Protein AF-A0A370B2Q0-F1 (afdb_monomer_lite)

Radius of gyration: 24.72 Å; chains: 1; bounding box: 98×28×75 Å

Secondary structure (DSSP, 8-state):
------------------------S-HHHHHHHHHHHHHHHHH-HHHH-TTGGG------TTS-SS-GGG-TTTT-HHHHTS-HHHHHHHHHHHHHHHHHHHHHHIIIIIHHHHHHHHHT-STTTT-HHHHHHHHHHHHHHHHHHHHHHHHHHHHHHHTT----PPPPP-HHHHHHHHHHHH--SHHHHHHHHHHHHHHHHHHHHHHHHHHHT-SSS-HHHHHHHHHHHHHHHHHHHHHHHHHHHHHHH--HHHHHHHHHHHHHHHHHH--

pLDDT: mean 90.4, std 15.46, range [33.88, 98.75]

InterPro domains:
  IPR012348 Ribonucleotide reductase-like [G3DSA:1.10.620.20] (29-271)
  IPR025859 AurF/CmlI [PF11583] (26-270)

Structure (mmCIF, N/CA/C/O backbone):
data_AF-A0A370B2Q0-F1
#
_entry.id   AF-A0A370B2Q0-F1
#
loop_
_atom_site.group_PDB
_atom_site.id
_atom_site.type_symbol
_atom_site.label_atom_id
_atom_site.label_alt_id
_atom_site.label_comp_id
_atom_site.label_asym_id
_atom_site.label_entity_id
_atom_site.label_seq_id
_atom_site.pdbx_PDB_ins_code
_atom_site.Cartn_x
_atom_site.Cartn_y
_atom_site.Cartn_z
_atom_site.occupancy
_atom_site.B_iso_or_equiv
_atom_site.auth_seq_id
_atom_site.auth_comp_id
_atom_site.auth_asym_id
_atom_site.auth_atom_id
_atom_site.pdbx_PDB_model_num
ATOM 1 N N . MET A 1 1 ? -73.619 -10.210 43.013 1.00 43.84 1 MET A N 1
ATOM 2 C CA . MET A 1 1 ? -73.745 -9.857 41.580 1.00 43.84 1 MET A CA 1
ATOM 3 C C . MET A 1 1 ? -73.234 -8.419 41.454 1.00 43.84 1 MET A C 1
ATOM 5 O O . MET A 1 1 ? -73.958 -7.528 41.853 1.00 43.84 1 MET A O 1
ATOM 9 N N . SER A 1 2 ? -71.939 -8.114 41.272 1.00 39.34 2 SER A N 1
ATOM 10 C CA . SER A 1 2 ? -71.027 -8.385 40.131 1.00 39.34 2 SER A CA 1
ATOM 11 C C . SER A 1 2 ? -71.704 -8.003 38.803 1.00 39.34 2 SER A C 1
ATOM 13 O O . SER A 1 2 ? -72.771 -8.541 38.549 1.00 39.34 2 SER A O 1
ATOM 15 N N . GLN A 1 3 ? -71.223 -7.096 37.943 1.00 40.16 3 GLN A N 1
ATOM 16 C CA . GLN A 1 3 ? -69.848 -6.775 37.525 1.00 40.16 3 GLN A CA 1
ATOM 17 C C . GLN A 1 3 ? -69.748 -5.330 36.963 1.00 40.16 3 GLN A C 1
ATOM 19 O O . GLN A 1 3 ? -70.738 -4.783 36.481 1.00 40.16 3 GLN A O 1
ATOM 24 N N . ARG A 1 4 ? -68.539 -4.744 36.969 1.00 47.16 4 ARG A N 1
ATOM 25 C CA . ARG A 1 4 ? -68.132 -3.599 36.122 1.00 47.16 4 ARG A CA 1
ATOM 26 C C . ARG A 1 4 ? -67.437 -4.129 34.849 1.00 47.16 4 ARG A C 1
ATOM 28 O O . ARG A 1 4 ? -66.652 -5.064 34.995 1.00 47.16 4 ARG A O 1
ATOM 35 N N . PRO A 1 5 ? -67.609 -3.523 33.661 1.00 47.22 5 PRO A N 1
ATOM 36 C CA . PRO A 1 5 ? -66.703 -3.684 32.516 1.00 47.22 5 PRO A CA 1
ATOM 37 C C . PRO A 1 5 ? -65.842 -2.409 32.350 1.00 47.22 5 PRO A C 1
ATOM 39 O O . PRO A 1 5 ? -66.236 -1.342 32.807 1.00 47.22 5 PRO A O 1
ATOM 42 N N . ASN A 1 6 ? -64.688 -2.348 31.696 1.00 35.53 6 ASN A N 1
ATOM 43 C CA . ASN A 1 6 ? -63.731 -3.303 31.150 1.00 35.53 6 ASN A CA 1
ATOM 44 C C . ASN A 1 6 ? -62.499 -2.418 30.843 1.00 35.53 6 ASN A C 1
ATOM 46 O O . ASN A 1 6 ? -62.613 -1.495 30.040 1.00 35.53 6 ASN A O 1
ATOM 50 N N . THR A 1 7 ? -61.366 -2.602 31.521 1.00 39.25 7 THR A N 1
ATOM 51 C CA . THR A 1 7 ? -60.099 -1.933 31.163 1.00 39.25 7 THR A CA 1
ATOM 52 C C . THR A 1 7 ? -59.284 -2.897 30.318 1.00 39.25 7 THR A C 1
ATOM 54 O O . THR A 1 7 ? -58.796 -3.901 30.833 1.00 39.25 7 THR A O 1
ATOM 57 N N . GLU A 1 8 ? -59.149 -2.592 29.030 1.00 37.06 8 GLU A N 1
ATOM 58 C CA . GLU A 1 8 ? -58.274 -3.310 28.106 1.00 37.06 8 GLU A CA 1
ATOM 59 C C . GLU A 1 8 ? -56.809 -3.176 28.548 1.00 37.06 8 GLU A C 1
ATOM 61 O O . GLU A 1 8 ? -56.198 -2.110 28.472 1.00 37.06 8 GLU A O 1
ATOM 66 N N . GLN A 1 9 ? -56.237 -4.284 29.017 1.00 39.12 9 GLN A N 1
ATOM 67 C CA . GLN A 1 9 ? -54.798 -4.451 29.173 1.00 39.12 9 GLN A CA 1
ATOM 68 C C . GLN A 1 9 ? -54.192 -4.785 27.806 1.00 39.12 9 GLN A C 1
ATOM 70 O O . GLN A 1 9 ? -54.435 -5.856 27.253 1.00 39.12 9 GLN A O 1
ATOM 75 N N . ARG A 1 10 ? -53.364 -3.883 27.269 1.00 37.22 10 ARG A N 1
ATOM 76 C CA . ARG A 1 10 ? -52.422 -4.234 26.198 1.00 37.22 10 ARG A CA 1
ATOM 77 C C . ARG A 1 10 ? -51.292 -5.089 26.785 1.00 37.22 10 ARG A C 1
ATOM 79 O O . ARG A 1 10 ? -50.721 -4.686 27.800 1.00 37.22 10 ARG A O 1
ATOM 86 N N . PRO A 1 11 ? -50.917 -6.220 26.166 1.00 36.84 11 PRO A N 1
ATOM 87 C CA . PRO A 1 11 ? -49.770 -6.988 26.618 1.00 36.84 11 PRO A CA 1
ATOM 88 C C . PRO A 1 11 ? -48.479 -6.231 26.281 1.00 36.84 11 PRO A C 1
ATOM 90 O O . PRO A 1 11 ? -48.127 -6.034 25.120 1.00 36.84 11 PRO A O 1
ATOM 93 N N . SER A 1 12 ? -47.781 -5.795 27.329 1.00 46.69 12 SER A N 1
ATOM 94 C CA . SER A 1 12 ? -46.400 -5.324 27.264 1.00 46.69 12 SER A CA 1
ATOM 95 C C . SER A 1 12 ? -45.476 -6.532 27.148 1.00 46.69 12 SER A C 1
ATOM 97 O O . SER A 1 12 ? -45.283 -7.256 28.119 1.00 46.69 12 SER A O 1
ATOM 99 N N . THR A 1 13 ? -44.919 -6.762 25.962 1.00 42.31 13 THR A N 1
ATOM 100 C CA . THR A 1 13 ? -43.731 -7.611 25.779 1.00 42.31 13 THR A CA 1
ATOM 101 C C . THR A 1 13 ? -42.872 -7.041 24.654 1.00 42.31 13 THR A C 1
ATOM 103 O O . THR A 1 13 ? -42.771 -7.593 23.566 1.00 42.31 13 THR A O 1
ATOM 106 N N . ALA A 1 14 ? -42.230 -5.903 24.921 1.00 40.06 14 ALA A N 1
ATOM 107 C CA . ALA A 1 14 ? -41.005 -5.555 24.213 1.00 40.06 14 ALA A CA 1
ATOM 108 C C . ALA A 1 14 ? -39.858 -6.276 24.932 1.00 40.06 14 ALA A C 1
ATOM 110 O O . ALA A 1 14 ? -39.391 -5.827 25.979 1.00 40.06 14 ALA A O 1
ATOM 111 N N . GLN A 1 15 ? -39.449 -7.435 24.410 1.00 40.81 15 GLN A N 1
ATOM 112 C CA . GLN A 1 15 ? -38.169 -8.032 24.780 1.00 40.81 15 GLN A CA 1
ATOM 113 C C . GLN A 1 15 ? -37.070 -7.043 24.384 1.00 40.81 15 GLN A C 1
ATOM 115 O O . GLN A 1 15 ? -36.872 -6.755 23.206 1.00 40.81 15 GLN A O 1
ATOM 120 N N . GLN A 1 16 ? -36.399 -6.479 25.387 1.00 33.88 16 GLN A N 1
ATOM 121 C CA . GLN A 1 16 ? -35.204 -5.671 25.179 1.00 33.88 16 GLN A CA 1
ATOM 122 C C . GLN A 1 16 ? -34.122 -6.551 24.534 1.00 33.88 16 GLN A C 1
ATOM 124 O O . GLN A 1 16 ? -33.929 -7.684 24.987 1.00 33.88 16 GLN A O 1
ATOM 129 N N . PRO A 1 17 ? -33.407 -6.066 23.504 1.00 39.88 17 PRO A N 1
ATOM 130 C CA . PRO A 1 17 ? -32.280 -6.801 22.963 1.00 39.88 17 PRO A CA 1
ATOM 131 C C . PRO A 1 17 ? -31.215 -6.895 24.053 1.00 39.88 17 PRO A C 1
ATOM 133 O O . PRO A 1 17 ? -30.805 -5.888 24.630 1.00 39.88 17 PRO A O 1
ATOM 136 N N . THR A 1 18 ? -30.794 -8.118 24.361 1.00 40.12 18 THR A N 1
ATOM 137 C CA . THR A 1 18 ? -29.695 -8.387 25.283 1.00 40.12 18 THR A CA 1
ATOM 138 C C . THR A 1 18 ? -28.437 -7.727 24.733 1.00 40.12 18 THR A C 1
ATOM 140 O O . THR A 1 18 ? -27.888 -8.176 23.729 1.00 40.12 18 THR A O 1
ATOM 143 N N . THR A 1 19 ? -27.985 -6.651 25.375 1.00 46.22 19 THR A N 1
ATOM 144 C CA . THR A 1 19 ? -26.662 -6.079 25.134 1.00 46.22 19 THR A CA 1
ATOM 145 C C . THR A 1 19 ? -25.636 -7.126 25.526 1.00 46.22 19 THR A C 1
ATOM 147 O O . THR A 1 19 ? -25.438 -7.393 26.712 1.00 46.22 19 THR A O 1
ATOM 150 N N . GLU A 1 20 ? -25.027 -7.757 24.532 1.00 52.88 20 GLU A N 1
ATOM 151 C CA . GLU A 1 20 ? -23.865 -8.610 24.722 1.00 52.88 20 GLU A CA 1
ATOM 152 C C . GLU A 1 20 ? -22.776 -7.748 25.381 1.00 52.88 20 GLU A C 1
ATOM 154 O O . GLU A 1 20 ? -22.213 -6.841 24.768 1.00 52.88 20 GLU A O 1
ATOM 159 N N . GLN A 1 21 ? -22.583 -7.928 26.690 1.00 55.00 21 GLN A N 1
ATOM 160 C CA . GLN A 1 21 ? -21.638 -7.138 27.473 1.00 55.00 21 GLN A CA 1
ATOM 161 C C . GLN A 1 21 ? -20.223 -7.406 26.957 1.00 55.00 21 GLN A C 1
ATOM 163 O O . GLN A 1 21 ? -19.746 -8.542 27.003 1.00 55.00 21 GLN A O 1
ATOM 168 N N . TRP A 1 22 ? -19.559 -6.354 26.472 1.00 61.06 22 TRP A N 1
ATOM 169 C CA . TRP A 1 22 ? -18.155 -6.389 26.071 1.00 61.06 22 TRP A CA 1
ATOM 170 C C . TRP A 1 22 ? -17.293 -6.962 27.210 1.00 61.06 22 TRP A C 1
ATOM 172 O O . TRP A 1 22 ? -17.342 -6.476 28.340 1.00 61.06 22 TRP A O 1
ATOM 182 N N . ARG A 1 23 ? -16.525 -8.020 26.917 1.00 63.91 23 ARG A N 1
ATOM 183 C CA . ARG A 1 23 ? -15.778 -8.808 27.917 1.00 63.91 23 ARG A CA 1
ATOM 184 C C . ARG A 1 23 ? -14.319 -8.375 28.113 1.00 63.91 23 ARG A C 1
ATOM 186 O O . ARG A 1 23 ? -13.582 -9.075 28.800 1.00 63.91 23 ARG A O 1
ATOM 193 N N . GLY A 1 24 ? -13.905 -7.244 27.546 1.00 62.56 24 GLY A N 1
ATOM 194 C CA . GLY A 1 24 ? -12.488 -6.884 27.443 1.00 62.56 24 GLY A CA 1
ATOM 195 C C . GLY A 1 24 ? -11.895 -7.235 26.069 1.00 62.56 24 GLY A C 1
ATOM 196 O O . GLY A 1 24 ? -12.591 -7.847 25.254 1.00 62.56 24 GLY A O 1
ATOM 197 N N . PRO A 1 25 ? -10.647 -6.820 25.786 1.00 66.56 25 PRO A N 1
ATOM 198 C CA . PRO A 1 25 ? -9.914 -7.265 24.601 1.00 66.56 25 PRO A CA 1
ATOM 199 C C . PRO A 1 25 ? -9.628 -8.772 24.672 1.00 66.56 25 PRO A C 1
ATOM 201 O O . PRO A 1 25 ? -9.497 -9.329 25.765 1.00 66.56 25 PRO A O 1
ATOM 204 N N . ASP A 1 26 ? -9.534 -9.440 23.520 1.00 77.31 26 ASP A N 1
ATOM 205 C CA . ASP A 1 26 ? -9.139 -10.855 23.478 1.00 77.31 26 ASP A CA 1
ATOM 206 C C . ASP A 1 26 ? -7.651 -10.981 23.870 1.00 77.31 26 ASP A C 1
ATOM 208 O O . ASP A 1 26 ? -6.792 -10.444 23.161 1.00 77.31 26 ASP A O 1
ATOM 212 N N . PRO A 1 27 ? -7.299 -11.699 24.957 1.00 79.31 27 PRO A N 1
ATOM 213 C CA . PRO A 1 27 ? -5.913 -11.811 25.410 1.00 79.31 27 PRO A CA 1
ATOM 214 C C . PRO A 1 27 ? -4.947 -12.349 24.344 1.00 79.31 27 PRO A C 1
ATOM 216 O O . PRO A 1 27 ? -3.782 -11.950 24.311 1.00 79.31 27 PRO A O 1
ATOM 219 N N . ALA A 1 28 ? -5.407 -13.242 23.458 1.00 78.44 28 ALA A N 1
ATOM 220 C CA . ALA A 1 28 ? -4.577 -13.779 22.378 1.00 78.44 28 ALA A CA 1
ATOM 221 C C . ALA A 1 28 ? -4.324 -12.736 21.273 1.00 78.44 28 ALA A C 1
ATOM 223 O O . ALA A 1 28 ? -3.212 -12.644 20.736 1.00 78.44 28 ALA A O 1
ATOM 224 N N . SER A 1 29 ? -5.342 -11.924 20.974 1.00 83.62 29 SER A N 1
ATOM 225 C CA . SER A 1 29 ? -5.265 -10.781 20.059 1.00 83.62 29 SER A CA 1
ATOM 226 C C . SER A 1 29 ? -4.277 -9.730 20.575 1.00 83.62 29 SER A C 1
ATOM 228 O O . SER A 1 29 ? -3.346 -9.340 19.866 1.00 83.62 29 SER A O 1
ATOM 230 N N . GLU A 1 30 ? -4.391 -9.355 21.852 1.00 88.69 30 GLU A N 1
ATOM 231 C CA . GLU A 1 30 ? -3.505 -8.373 22.483 1.00 88.69 30 GLU A CA 1
ATOM 232 C C . GLU A 1 30 ? -2.044 -8.853 22.528 1.00 88.69 30 GLU A C 1
ATOM 234 O O . GLU A 1 30 ? -1.130 -8.096 22.189 1.00 88.69 30 GLU A O 1
ATOM 239 N N . ALA A 1 31 ? -1.806 -10.123 22.875 1.00 92.94 31 ALA A N 1
ATOM 240 C CA . ALA A 1 31 ? -0.465 -10.710 22.883 1.00 92.94 31 ALA A CA 1
ATOM 241 C C . ALA A 1 31 ? 0.181 -10.719 21.486 1.00 92.94 31 ALA A C 1
ATOM 243 O O . ALA A 1 31 ? 1.380 -10.456 21.345 1.00 92.94 31 ALA A O 1
ATOM 244 N N . THR A 1 32 ? -0.609 -10.988 20.443 1.00 93.31 32 THR A N 1
ATOM 245 C CA . THR A 1 32 ? 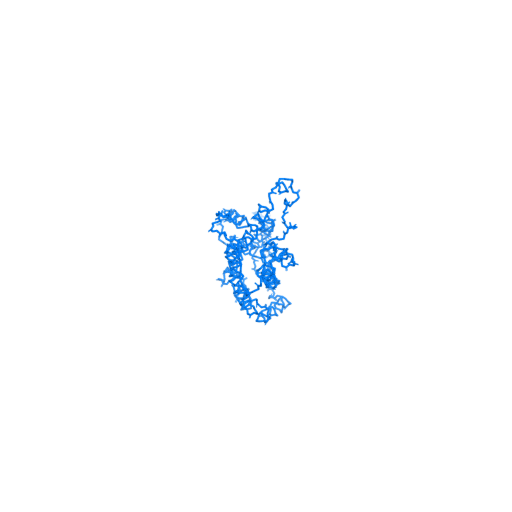-0.125 -10.962 19.057 1.00 93.31 32 THR A CA 1
ATOM 246 C C . THR A 1 32 ? 0.242 -9.545 18.630 1.00 93.31 32 THR A C 1
ATOM 248 O O . THR A 1 32 ? 1.344 -9.336 18.116 1.00 93.31 32 THR A O 1
ATOM 251 N N . LEU A 1 33 ? -0.624 -8.568 18.910 1.00 95.25 33 LEU A N 1
ATOM 252 C CA . LEU A 1 33 ? -0.367 -7.162 18.608 1.00 95.25 33 LEU A CA 1
ATOM 253 C C . LEU A 1 33 ? 0.878 -6.648 19.346 1.00 95.25 33 LEU A C 1
ATOM 255 O O . LEU A 1 33 ? 1.742 -6.025 18.730 1.00 95.25 33 LEU A O 1
ATOM 259 N N . ARG A 1 34 ? 1.033 -6.990 20.633 1.00 97.38 34 ARG A N 1
ATOM 260 C CA . ARG A 1 34 ? 2.223 -6.661 21.436 1.00 97.38 34 ARG A CA 1
ATOM 261 C C . ARG A 1 34 ? 3.502 -7.173 20.787 1.00 97.38 34 ARG A C 1
ATOM 263 O O . ARG A 1 34 ? 4.438 -6.406 20.594 1.00 97.38 34 ARG A O 1
ATOM 270 N N . ARG A 1 35 ? 3.522 -8.446 20.385 1.00 97.44 35 ARG A N 1
ATOM 271 C CA . ARG A 1 35 ? 4.683 -9.054 19.724 1.00 97.44 35 ARG A CA 1
ATOM 272 C C . ARG A 1 35 ? 5.048 -8.336 18.422 1.00 97.44 35 ARG A C 1
ATOM 274 O O . ARG A 1 35 ? 6.232 -8.179 18.137 1.00 97.44 35 ARG A O 1
ATOM 281 N N . ILE A 1 36 ? 4.061 -7.923 17.624 1.00 97.00 36 ILE A N 1
ATOM 282 C CA . ILE A 1 36 ? 4.304 -7.193 16.369 1.00 97.00 36 ILE A CA 1
ATOM 283 C C . ILE A 1 36 ? 4.900 -5.808 16.647 1.00 97.00 36 ILE A C 1
ATOM 285 O O . ILE A 1 36 ? 5.850 -5.409 15.968 1.00 97.00 36 ILE A O 1
ATOM 289 N N . VAL A 1 37 ? 4.364 -5.109 17.649 1.00 98.25 37 VAL A N 1
ATOM 290 C CA . VAL A 1 37 ? 4.818 -3.779 18.074 1.00 98.25 37 VAL A CA 1
ATOM 291 C C . VAL A 1 37 ? 6.246 -3.814 18.611 1.00 98.25 37 VAL A C 1
ATOM 293 O O . VAL A 1 37 ? 7.079 -2.999 18.210 1.00 98.25 37 VAL A O 1
ATOM 296 N N . ASP A 1 38 ? 6.556 -4.786 19.468 1.00 98.38 38 ASP A N 1
ATOM 297 C CA . ASP A 1 38 ? 7.886 -4.942 20.062 1.00 98.38 38 ASP A CA 1
ATOM 298 C C . ASP A 1 38 ? 8.932 -5.355 19.011 1.00 98.38 38 ASP A C 1
ATOM 300 O O . ASP A 1 38 ? 10.104 -4.987 19.103 1.00 98.38 38 ASP A O 1
ATOM 304 N N . ALA A 1 39 ? 8.513 -6.091 17.975 1.00 98.12 39 ALA A N 1
ATOM 305 C CA . ALA A 1 39 ? 9.380 -6.491 16.872 1.00 98.12 39 ALA A CA 1
ATOM 306 C C . ALA A 1 39 ? 9.655 -5.366 15.858 1.00 98.12 39 ALA A C 1
ATOM 308 O O . ALA A 1 39 ? 10.593 -5.510 15.068 1.00 98.12 39 ALA A O 1
ATOM 309 N N . TRP A 1 40 ? 8.886 -4.264 15.863 1.00 98.69 40 TRP A N 1
ATOM 310 C CA . TRP A 1 40 ? 8.974 -3.186 14.863 1.00 98.69 40 TRP A CA 1
ATOM 311 C C . TRP A 1 40 ? 10.410 -2.690 14.609 1.00 98.69 40 TRP A C 1
ATOM 313 O O . TRP A 1 40 ? 10.832 -2.743 13.453 1.00 98.69 40 TRP A O 1
ATOM 323 N N . PRO A 1 41 ? 11.239 -2.357 15.625 1.00 98.06 41 PRO A N 1
ATOM 324 C CA . PRO A 1 41 ? 12.607 -1.877 15.390 1.00 98.06 41 PRO A CA 1
ATOM 325 C C . PRO A 1 41 ? 13.511 -2.874 14.649 1.00 98.06 41 PRO A C 1
ATOM 327 O O . PRO A 1 41 ? 14.511 -2.485 14.050 1.00 98.06 41 PRO A O 1
ATOM 330 N N . GLN A 1 42 ? 13.183 -4.169 14.701 1.00 97.19 42 GLN A N 1
ATOM 331 C CA . GLN A 1 42 ? 13.974 -5.223 14.064 1.00 97.19 42 GLN A CA 1
ATOM 332 C C . GLN A 1 42 ? 13.457 -5.636 12.692 1.00 97.19 42 GLN A C 1
ATOM 334 O O . GLN A 1 42 ? 14.203 -6.267 11.939 1.00 97.19 42 GLN A O 1
ATOM 339 N N . ARG A 1 43 ? 12.218 -5.265 12.353 1.00 96.88 43 ARG A N 1
ATOM 340 C CA . ARG A 1 43 ? 11.604 -5.583 11.062 1.00 96.88 43 ARG A CA 1
ATOM 341 C C . ARG A 1 43 ? 11.443 -4.378 10.144 1.00 96.88 43 ARG A C 1
ATOM 343 O O . ARG A 1 43 ? 11.605 -4.582 8.956 1.00 96.88 43 ARG A O 1
ATOM 350 N N . ALA A 1 44 ? 11.191 -3.171 10.641 1.00 98.31 44 ALA A N 1
ATOM 351 C CA . ALA A 1 44 ? 10.755 -2.052 9.806 1.00 98.31 44 ALA A CA 1
ATOM 352 C C . ALA A 1 44 ? 11.802 -1.677 8.746 1.00 98.31 44 ALA A C 1
ATOM 354 O O . ALA A 1 44 ? 12.987 -1.520 9.066 1.00 98.31 44 ALA A O 1
ATOM 355 N N . ALA A 1 45 ? 11.404 -1.546 7.481 1.00 97.50 45 ALA A N 1
ATOM 356 C CA . ALA A 1 45 ? 12.299 -1.189 6.383 1.00 97.50 45 ALA A CA 1
ATOM 357 C C . ALA A 1 45 ? 12.952 0.179 6.606 1.00 97.50 45 ALA A C 1
ATOM 359 O O . ALA A 1 45 ? 14.158 0.305 6.393 1.00 97.50 45 ALA A O 1
ATOM 360 N N . VAL A 1 46 ? 12.209 1.148 7.146 1.00 97.75 46 VAL A N 1
ATOM 361 C CA . VAL A 1 46 ? 12.732 2.480 7.499 1.00 97.75 46 VAL A CA 1
ATOM 362 C C . VAL A 1 46 ? 13.905 2.418 8.485 1.00 97.75 46 VAL A C 1
ATOM 364 O O . VAL A 1 46 ? 14.806 3.249 8.438 1.00 97.75 46 VAL A O 1
ATOM 367 N N . VAL A 1 47 ? 13.942 1.399 9.353 1.00 97.50 47 VAL A N 1
ATOM 368 C CA . VAL A 1 47 ? 15.026 1.194 10.327 1.00 97.50 47 VAL A CA 1
ATOM 369 C C . VAL A 1 47 ? 16.140 0.322 9.751 1.00 97.50 47 VAL A C 1
ATOM 371 O O . VAL A 1 47 ? 17.323 0.586 9.959 1.00 97.50 47 VAL A O 1
ATOM 374 N N . LYS A 1 48 ? 15.778 -0.761 9.057 1.00 96.50 48 LYS A N 1
ATOM 375 C CA . LYS A 1 48 ? 16.727 -1.798 8.623 1.00 96.50 48 LYS A CA 1
ATOM 376 C C . LYS A 1 48 ? 17.399 -1.494 7.290 1.00 96.50 48 LYS A C 1
ATOM 378 O O . LYS A 1 48 ? 18.465 -2.049 7.034 1.00 96.50 48 LYS A O 1
ATOM 383 N N . ALA A 1 49 ? 16.780 -0.672 6.454 1.00 94.50 49 ALA A N 1
ATOM 384 C CA . ALA A 1 49 ? 17.240 -0.365 5.109 1.00 94.50 49 ALA A CA 1
ATOM 385 C C . ALA A 1 49 ? 16.901 1.087 4.692 1.00 94.50 49 ALA A C 1
ATOM 387 O O . ALA A 1 49 ? 16.345 1.283 3.609 1.00 94.50 49 ALA A O 1
ATOM 388 N N . PRO A 1 50 ? 17.246 2.112 5.502 1.00 92.44 50 PRO A N 1
ATOM 389 C CA . PRO A 1 50 ? 16.902 3.512 5.213 1.00 92.44 50 PRO A CA 1
ATOM 390 C C . PRO A 1 50 ? 17.454 4.001 3.864 1.00 92.44 50 PRO A C 1
ATOM 392 O O . PRO A 1 50 ? 16.828 4.815 3.187 1.00 92.44 50 PRO A O 1
ATOM 395 N N . ASP A 1 51 ? 18.591 3.448 3.433 1.00 89.19 51 ASP A N 1
ATOM 396 C CA . ASP A 1 51 ? 19.270 3.827 2.192 1.00 89.19 51 ASP A CA 1
ATOM 397 C C . ASP A 1 51 ? 18.841 2.993 0.970 1.00 89.19 51 ASP A C 1
ATOM 399 O O . ASP A 1 51 ? 19.391 3.173 -0.117 1.00 89.19 51 ASP A O 1
ATOM 403 N N . ALA A 1 52 ? 17.862 2.085 1.096 1.00 85.56 52 ALA A N 1
ATOM 404 C CA . ALA A 1 52 ? 17.464 1.186 0.004 1.00 85.56 52 ALA A CA 1
ATOM 405 C C . ALA A 1 52 ? 17.041 1.937 -1.271 1.00 85.56 52 ALA A C 1
ATOM 407 O O . ALA A 1 52 ? 17.416 1.546 -2.376 1.00 85.56 52 ALA A O 1
ATOM 408 N N . ALA A 1 53 ? 16.327 3.055 -1.119 1.00 73.25 53 ALA A N 1
ATOM 409 C CA . ALA A 1 53 ? 15.938 3.933 -2.224 1.00 73.25 53 ALA A CA 1
ATOM 410 C C . ALA A 1 53 ? 17.137 4.609 -2.917 1.00 73.25 53 ALA A C 1
ATOM 412 O O . ALA A 1 53 ? 17.123 4.825 -4.131 1.00 73.25 53 ALA A O 1
ATOM 413 N N . ALA A 1 54 ? 18.186 4.920 -2.153 1.00 71.19 54 ALA A N 1
ATOM 414 C CA . ALA A 1 54 ? 19.413 5.552 -2.633 1.00 71.19 54 ALA A CA 1
ATOM 415 C C . ALA A 1 54 ? 20.476 4.535 -3.083 1.00 71.19 54 ALA A C 1
ATOM 417 O O . ALA A 1 54 ? 21.558 4.933 -3.518 1.00 71.19 54 ALA A O 1
ATOM 418 N N . SER A 1 55 ? 20.174 3.236 -2.986 1.00 69.19 55 SER A N 1
ATOM 419 C CA . SER A 1 55 ? 21.110 2.155 -3.264 1.00 69.19 55 SER A CA 1
ATOM 420 C C . SER A 1 55 ? 21.791 2.323 -4.624 1.00 69.19 55 SER A C 1
ATOM 422 O O . SER A 1 55 ? 21.134 2.409 -5.665 1.00 69.19 55 SER A O 1
ATOM 424 N N . ALA A 1 56 ? 23.124 2.308 -4.624 1.00 61.44 56 ALA A N 1
ATOM 425 C CA . ALA A 1 56 ? 23.953 2.338 -5.826 1.00 61.44 56 ALA A CA 1
ATOM 426 C C . ALA A 1 56 ? 23.996 0.984 -6.565 1.00 61.44 56 ALA A C 1
ATOM 428 O O . ALA A 1 56 ? 24.931 0.749 -7.330 1.00 61.44 56 ALA A O 1
ATOM 429 N N . GLU A 1 57 ? 23.013 0.099 -6.334 1.00 71.31 57 GLU A N 1
ATOM 430 C CA . GLU A 1 57 ? 22.851 -1.159 -7.072 1.00 71.31 57 GLU A CA 1
ATOM 431 C C . GLU A 1 57 ? 23.062 -0.921 -8.578 1.00 71.31 57 GLU A C 1
ATOM 433 O O . GLU A 1 57 ? 22.501 0.051 -9.118 1.00 71.31 57 GLU A O 1
ATOM 438 N N . PRO A 1 58 ? 23.876 -1.767 -9.244 1.00 77.50 58 PRO A N 1
ATOM 439 C CA . PRO A 1 58 ? 24.153 -1.642 -10.664 1.00 77.50 58 PRO A CA 1
ATOM 440 C C . PRO A 1 58 ? 22.853 -1.586 -11.459 1.00 77.50 58 PRO A C 1
ATOM 442 O O . PRO A 1 58 ? 21.972 -2.426 -11.305 1.00 77.50 58 PRO A O 1
ATOM 445 N N . TRP A 1 59 ? 22.741 -0.572 -12.308 1.00 87.69 59 TRP A N 1
ATOM 446 C CA . TRP A 1 59 ? 21.661 -0.479 -13.276 1.00 87.69 59 TRP A CA 1
ATOM 447 C C . TRP A 1 59 ? 22.085 -1.172 -14.565 1.00 87.69 59 TRP A C 1
ATOM 449 O O . TRP A 1 59 ? 23.138 -0.838 -15.115 1.00 87.69 59 TRP A O 1
ATOM 459 N N . ASP A 1 60 ? 21.250 -2.078 -15.061 1.00 92.44 60 ASP A N 1
ATOM 460 C CA . ASP A 1 60 ? 21.457 -2.736 -16.347 1.00 92.44 60 ASP A CA 1
ATOM 461 C C . ASP A 1 60 ? 20.375 -2.278 -17.336 1.00 92.44 60 ASP A C 1
ATOM 463 O O . ASP A 1 60 ? 19.213 -2.638 -17.160 1.00 92.44 60 ASP A O 1
ATOM 467 N N . PRO A 1 61 ? 20.694 -1.484 -18.374 1.00 90.94 61 PRO A N 1
ATOM 468 C CA . PRO A 1 61 ? 19.692 -1.010 -19.326 1.00 90.94 61 PRO A CA 1
ATOM 469 C C . PRO A 1 61 ? 18.993 -2.135 -20.107 1.00 90.94 61 PRO A C 1
ATOM 471 O O . PRO A 1 61 ? 17.899 -1.890 -20.625 1.00 90.94 61 PRO A O 1
ATOM 474 N N . GLU A 1 62 ? 19.578 -3.335 -20.171 1.00 92.06 62 GLU A N 1
ATOM 475 C CA . GLU A 1 62 ? 19.009 -4.495 -20.863 1.00 92.06 62 GLU A CA 1
ATOM 476 C C . GLU A 1 62 ? 17.991 -5.258 -20.003 1.00 92.06 62 GLU A C 1
ATOM 478 O O . GLU A 1 62 ? 17.168 -6.003 -20.541 1.00 92.06 62 GLU A O 1
ATOM 483 N N . LEU A 1 63 ? 17.996 -5.062 -18.677 1.00 94.31 63 LEU A N 1
ATOM 484 C CA . LEU A 1 63 ? 16.982 -5.652 -17.806 1.00 94.31 63 LEU A CA 1
ATOM 485 C C . LEU A 1 63 ? 15.656 -4.878 -17.903 1.00 94.31 63 LEU A C 1
ATOM 487 O O . LEU A 1 63 ? 15.655 -3.640 -17.861 1.00 94.31 63 LEU A O 1
ATOM 491 N N . PRO A 1 64 ? 14.511 -5.580 -17.985 1.00 95.44 64 PRO A N 1
ATOM 492 C CA . PRO A 1 64 ? 13.198 -4.954 -17.994 1.00 95.44 64 PRO A CA 1
ATOM 493 C C . PRO A 1 64 ? 12.873 -4.285 -16.655 1.00 95.44 64 PRO A C 1
ATOM 495 O O . PRO A 1 64 ? 13.258 -4.744 -15.578 1.00 95.44 64 PRO A O 1
ATOM 498 N N . ASP A 1 65 ? 12.084 -3.215 -16.721 1.00 96.50 65 ASP A N 1
ATOM 499 C CA . ASP A 1 65 ? 11.615 -2.512 -15.521 1.00 96.50 65 ASP A CA 1
ATOM 500 C C . ASP A 1 65 ? 10.428 -3.213 -14.838 1.00 96.50 65 ASP A C 1
ATOM 502 O O . ASP A 1 65 ? 10.207 -3.017 -13.644 1.00 96.50 65 ASP A O 1
ATOM 506 N N . TYR A 1 66 ? 9.663 -4.015 -15.584 1.00 96.94 66 TYR A N 1
ATOM 507 C CA . TYR A 1 66 ? 8.443 -4.676 -15.118 1.00 96.94 66 TYR A CA 1
ATOM 508 C C . TYR A 1 66 ? 8.377 -6.132 -15.606 1.00 96.94 66 TYR A C 1
ATOM 510 O O . TYR A 1 66 ? 8.751 -6.378 -16.761 1.00 96.94 66 TYR A O 1
ATOM 518 N N . PRO A 1 67 ? 7.884 -7.082 -14.784 1.00 94.81 67 PRO A N 1
ATOM 519 C CA . PRO A 1 67 ? 7.815 -8.492 -15.157 1.00 94.81 67 PRO A CA 1
ATOM 520 C C . PRO A 1 67 ? 7.003 -8.717 -16.443 1.00 94.81 67 PRO A C 1
ATOM 522 O O . PRO A 1 67 ? 5.845 -8.289 -16.510 1.00 94.81 67 PRO A O 1
ATOM 525 N N . PRO A 1 68 ? 7.557 -9.391 -17.469 1.00 89.19 68 PRO A N 1
ATOM 526 C CA . PRO A 1 68 ? 6.831 -9.669 -18.709 1.00 89.19 68 PRO A CA 1
ATOM 527 C C . PRO A 1 68 ? 5.544 -10.473 -18.492 1.00 89.19 68 PRO A C 1
ATOM 529 O O . PRO A 1 68 ? 4.526 -10.154 -19.104 1.00 89.19 68 PRO A O 1
ATOM 532 N N . ASP A 1 69 ? 5.573 -11.444 -17.578 1.00 90.81 69 ASP A N 1
ATOM 533 C CA . ASP A 1 69 ? 4.454 -12.359 -17.308 1.00 90.81 69 ASP A CA 1
ATOM 534 C C . ASP A 1 69 ? 3.268 -11.672 -16.610 1.00 90.81 69 ASP A C 1
ATOM 536 O O . ASP A 1 69 ? 2.156 -12.194 -16.600 1.00 90.81 69 ASP A O 1
ATOM 540 N N . LEU A 1 70 ? 3.482 -10.476 -16.051 1.00 92.81 70 LEU A N 1
ATOM 541 C CA . LEU A 1 70 ? 2.424 -9.661 -15.452 1.00 92.81 70 LEU A CA 1
ATOM 542 C C . LEU A 1 70 ? 1.755 -8.719 -16.452 1.00 92.81 70 LEU A C 1
ATOM 544 O O . LEU A 1 70 ? 0.801 -8.031 -16.094 1.00 92.81 70 LEU A O 1
ATOM 548 N N . VAL A 1 71 ? 2.241 -8.644 -17.693 1.00 95.31 71 VAL A N 1
ATOM 549 C CA . VAL A 1 71 ? 1.597 -7.844 -18.735 1.00 95.31 71 VAL A CA 1
ATOM 550 C C . VAL A 1 71 ? 0.397 -8.642 -19.260 1.00 95.31 71 VAL A C 1
ATOM 552 O O . VAL A 1 71 ? 0.588 -9.596 -20.012 1.00 95.31 71 VAL A O 1
ATOM 555 N N . PRO A 1 72 ? -0.859 -8.257 -18.954 1.00 94.88 72 PRO A N 1
ATOM 556 C CA . PRO A 1 72 ? -2.032 -9.086 -19.264 1.00 94.88 72 PRO A CA 1
ATOM 557 C C . PRO A 1 72 ? -2.299 -9.229 -20.772 1.00 94.88 72 PRO A C 1
ATOM 559 O O . PRO A 1 72 ? -3.112 -10.041 -21.199 1.00 94.88 72 PRO A O 1
ATOM 562 N N . PHE A 1 73 ? -1.622 -8.422 -21.589 1.00 96.69 73 PHE A N 1
ATOM 563 C CA . PHE A 1 73 ? -1.679 -8.444 -23.047 1.00 96.69 73 PHE A CA 1
ATOM 564 C C . PHE A 1 73 ? -0.322 -8.801 -23.685 1.00 96.69 73 PHE A C 1
ATOM 566 O O . PHE A 1 73 ? -0.103 -8.468 -24.851 1.00 96.69 73 PHE A O 1
ATOM 573 N N . ALA A 1 74 ? 0.581 -9.470 -22.951 1.00 95.56 74 ALA A N 1
ATOM 574 C CA . ALA A 1 74 ? 1.901 -9.884 -23.444 1.00 95.56 74 ALA A CA 1
ATOM 575 C C . ALA A 1 74 ? 1.817 -10.687 -24.754 1.00 95.56 74 ALA A C 1
ATOM 577 O O . ALA A 1 74 ? 2.553 -10.406 -25.699 1.00 95.56 74 ALA A O 1
ATOM 578 N N . ASP A 1 75 ? 0.858 -11.611 -24.841 1.00 96.19 75 ASP A N 1
ATOM 579 C CA . ASP A 1 75 ? 0.658 -12.480 -26.009 1.00 96.19 75 ASP A CA 1
ATOM 580 C C . ASP A 1 75 ? -0.314 -11.900 -27.046 1.00 96.19 75 ASP A C 1
ATOM 582 O O . ASP A 1 75 ? -0.624 -12.529 -28.061 1.00 96.19 75 ASP A O 1
ATOM 586 N N . HIS A 1 76 ? -0.828 -10.687 -26.823 1.00 98.06 76 HIS A N 1
ATOM 587 C CA . HIS A 1 76 ? -1.790 -10.096 -27.740 1.00 98.06 76 HIS A CA 1
ATOM 588 C C . HIS A 1 76 ? -1.108 -9.766 -29.086 1.00 98.06 76 HIS A C 1
ATOM 590 O O . HIS A 1 76 ? -0.107 -9.040 -29.096 1.00 98.06 76 HIS A O 1
ATOM 596 N N . PRO A 1 77 ? -1.665 -10.169 -30.251 1.00 98.19 77 PRO A N 1
ATOM 597 C CA . PRO A 1 77 ? -0.998 -10.010 -31.550 1.00 98.19 77 PRO A CA 1
ATOM 598 C C . PRO A 1 77 ? -0.552 -8.578 -31.868 1.00 98.19 77 PRO A C 1
ATOM 600 O O . PRO A 1 77 ? 0.508 -8.367 -32.448 1.00 98.19 77 PRO A O 1
ATOM 603 N N . ARG A 1 78 ? -1.326 -7.567 -31.445 1.00 97.94 78 ARG A N 1
ATOM 604 C CA . ARG A 1 78 ? -0.951 -6.150 -31.631 1.00 97.94 78 ARG A CA 1
ATOM 605 C C . ARG A 1 78 ? 0.250 -5.713 -30.786 1.00 97.94 78 ARG A C 1
ATOM 607 O O . ARG A 1 78 ? 0.984 -4.835 -31.220 1.00 97.94 78 ARG A O 1
ATOM 614 N N . PHE A 1 79 ? 0.452 -6.302 -29.608 1.00 97.62 79 PHE A N 1
ATOM 615 C CA . PHE A 1 79 ? 1.618 -6.020 -28.768 1.00 97.62 79 PHE A CA 1
ATOM 616 C C . PHE A 1 79 ? 2.868 -6.724 -29.317 1.00 97.62 79 PHE A C 1
ATOM 618 O O . PHE A 1 79 ? 3.945 -6.129 -29.402 1.00 97.62 79 PHE A O 1
ATOM 625 N N . LEU A 1 80 ? 2.710 -7.961 -29.796 1.00 96.81 80 LEU A N 1
ATOM 626 C CA . LEU A 1 80 ? 3.775 -8.711 -30.468 1.00 96.81 80 LEU A CA 1
ATOM 627 C C . LEU A 1 80 ? 4.208 -8.065 -31.795 1.00 96.81 80 LEU A C 1
ATOM 629 O O . LEU A 1 80 ? 5.393 -8.078 -32.122 1.00 96.81 80 LEU A O 1
ATOM 633 N N . ALA A 1 81 ? 3.281 -7.435 -32.521 1.00 98.00 81 ALA A N 1
ATOM 634 C CA . ALA A 1 81 ? 3.576 -6.693 -33.749 1.00 98.00 81 ALA A CA 1
ATOM 635 C C . ALA A 1 81 ? 4.330 -5.365 -33.521 1.00 98.00 81 ALA A C 1
ATOM 637 O O . ALA A 1 81 ? 4.857 -4.798 -34.477 1.00 98.00 81 ALA A O 1
ATOM 638 N N . ALA A 1 82 ? 4.382 -4.854 -32.285 1.00 98.12 82 ALA A N 1
ATOM 639 C CA . ALA A 1 82 ? 5.116 -3.635 -31.954 1.00 98.12 82 ALA A CA 1
ATOM 640 C C . ALA A 1 82 ? 6.642 -3.843 -32.038 1.00 98.12 82 ALA A C 1
ATOM 642 O O . ALA A 1 82 ? 7.145 -4.971 -32.049 1.00 98.12 82 ALA A O 1
ATOM 643 N N . THR A 1 83 ? 7.415 -2.758 -32.067 1.00 98.00 83 THR A N 1
ATOM 644 C CA . THR A 1 83 ? 8.880 -2.860 -31.993 1.00 98.00 83 THR A CA 1
ATOM 645 C C . THR A 1 83 ? 9.330 -3.280 -30.584 1.00 98.00 83 THR A C 1
ATOM 647 O O . THR A 1 83 ? 8.616 -3.026 -29.607 1.00 98.00 83 THR A O 1
ATOM 650 N N . PRO A 1 84 ? 10.529 -3.878 -30.423 1.00 94.44 84 PRO A N 1
ATOM 651 C CA . PRO A 1 84 ? 11.089 -4.162 -29.099 1.00 94.44 84 PRO A CA 1
ATOM 652 C C . PRO A 1 84 ? 11.123 -2.927 -28.187 1.00 94.44 84 PRO A C 1
ATOM 654 O O . PRO A 1 84 ? 10.746 -3.014 -27.022 1.00 94.44 84 PRO A O 1
ATOM 657 N N . GLN A 1 85 ? 11.473 -1.764 -28.744 1.00 94.81 85 GLN A N 1
ATOM 658 C CA . GLN A 1 85 ? 11.492 -0.492 -28.022 1.00 94.81 85 GLN A CA 1
ATOM 659 C C . GLN A 1 85 ? 10.097 -0.068 -27.538 1.00 94.81 85 GLN A C 1
ATOM 661 O O . GLN A 1 85 ? 9.948 0.373 -26.403 1.00 94.81 85 GLN A O 1
ATOM 666 N N . GLN A 1 86 ? 9.059 -0.216 -28.368 1.00 96.75 86 GLN A N 1
ATOM 667 C CA . GLN A 1 86 ? 7.685 0.102 -27.964 1.00 96.75 86 GLN A CA 1
ATOM 668 C C . GLN A 1 86 ? 7.207 -0.799 -26.823 1.00 96.75 86 GLN A C 1
ATOM 670 O O . GLN A 1 86 ? 6.581 -0.310 -25.884 1.00 96.75 86 GLN A O 1
ATOM 675 N N . ARG A 1 87 ? 7.524 -2.099 -26.872 1.00 96.25 87 ARG A N 1
ATOM 676 C CA . ARG A 1 87 ? 7.205 -3.025 -25.775 1.00 96.25 87 ARG A CA 1
ATOM 677 C C . ARG A 1 87 ? 7.930 -2.655 -24.486 1.00 96.25 87 ARG A C 1
ATOM 679 O O . ARG A 1 87 ? 7.316 -2.706 -23.424 1.00 96.25 87 ARG A O 1
ATOM 686 N N . GLU A 1 88 ? 9.192 -2.243 -24.577 1.00 94.56 88 GLU A N 1
ATOM 687 C CA . GLU A 1 88 ? 9.943 -1.790 -23.406 1.00 94.56 88 GLU A CA 1
ATOM 688 C C . GLU A 1 88 ? 9.358 -0.509 -22.813 1.00 94.56 88 GLU A C 1
ATOM 690 O O . GLU A 1 88 ? 9.118 -0.457 -21.613 1.00 94.56 88 GLU A O 1
ATOM 695 N N . HIS A 1 89 ? 8.991 0.474 -23.641 1.00 95.94 89 HIS A N 1
ATOM 696 C CA . HIS A 1 89 ? 8.298 1.674 -23.161 1.00 95.94 89 HIS A CA 1
ATOM 697 C C . HIS A 1 89 ? 6.991 1.346 -22.430 1.00 95.94 89 HIS A C 1
ATOM 699 O O . HIS A 1 89 ? 6.672 1.989 -21.429 1.00 95.94 89 HIS A O 1
ATOM 705 N N . VAL A 1 90 ? 6.238 0.345 -22.898 1.00 97.06 90 VAL A N 1
ATOM 706 C CA . VAL A 1 90 ? 5.038 -0.121 -22.193 1.00 97.06 90 VAL A CA 1
ATOM 707 C C . VAL A 1 90 ? 5.405 -0.734 -20.841 1.00 97.06 90 VAL A C 1
ATOM 709 O O . VAL A 1 90 ? 4.788 -0.367 -19.846 1.00 97.06 90 VAL A O 1
ATOM 712 N N . ARG A 1 91 ? 6.422 -1.602 -20.768 1.00 96.25 91 ARG A N 1
ATOM 713 C CA . ARG A 1 91 ? 6.879 -2.200 -19.498 1.00 96.25 91 ARG A CA 1
ATOM 714 C C . ARG A 1 91 ? 7.371 -1.151 -18.505 1.00 96.25 91 ARG A C 1
ATOM 716 O O . ARG A 1 91 ? 6.905 -1.136 -17.370 1.00 96.25 91 ARG A O 1
ATOM 723 N N . THR A 1 92 ? 8.216 -0.217 -18.935 1.00 97.69 92 THR A N 1
ATOM 724 C CA . THR A 1 92 ? 8.615 0.932 -18.112 1.00 97.69 92 THR A CA 1
ATOM 725 C C . THR A 1 92 ? 7.392 1.730 -17.658 1.00 97.69 92 THR A C 1
ATOM 727 O O . THR A 1 92 ? 7.278 2.085 -16.488 1.00 97.69 92 THR A O 1
ATOM 730 N N . GLY A 1 93 ? 6.432 1.976 -18.553 1.00 97.94 93 GLY A N 1
ATOM 731 C CA . GLY A 1 93 ? 5.194 2.678 -18.228 1.00 97.94 93 GLY A CA 1
ATOM 732 C C . GLY A 1 93 ? 4.328 1.963 -17.185 1.00 97.94 93 GLY A C 1
ATOM 733 O O . GLY A 1 93 ? 3.728 2.645 -16.351 1.00 97.94 93 GLY A O 1
ATOM 734 N N . LEU A 1 94 ? 4.289 0.626 -17.214 1.00 97.56 94 LEU A N 1
ATOM 735 C CA . LEU A 1 94 ? 3.607 -0.218 -16.230 1.00 97.56 94 LEU A CA 1
ATOM 736 C C . LEU A 1 94 ? 4.308 -0.180 -14.871 1.00 97.56 94 LEU A C 1
ATOM 738 O O . LEU A 1 94 ? 3.632 -0.032 -13.861 1.00 97.56 94 LEU A O 1
ATOM 742 N N . TRP A 1 95 ? 5.643 -0.215 -14.831 1.00 97.69 95 TRP A N 1
ATOM 743 C CA . TRP A 1 95 ? 6.398 -0.034 -13.587 1.00 97.69 95 TRP A CA 1
ATOM 744 C C . TRP A 1 95 ? 6.163 1.345 -12.955 1.00 97.69 95 TRP A C 1
ATOM 746 O O . TRP A 1 95 ? 5.902 1.447 -11.756 1.00 97.69 95 TRP A O 1
ATOM 756 N N . LEU A 1 96 ? 6.192 2.415 -13.753 1.00 98.12 96 LEU 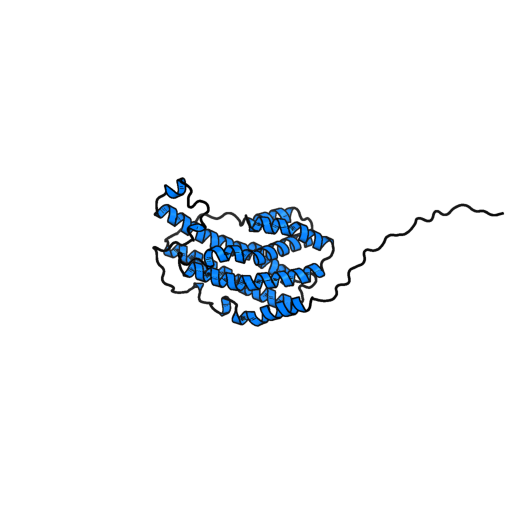A N 1
ATOM 757 C CA . LEU A 1 96 ? 5.878 3.759 -13.256 1.00 98.12 96 LEU A CA 1
ATOM 758 C C . LEU A 1 96 ? 4.437 3.825 -12.724 1.00 98.12 96 LEU A C 1
ATOM 760 O O . LEU A 1 96 ? 4.221 4.313 -11.618 1.00 98.12 96 LEU A O 1
ATOM 764 N N . GLY A 1 97 ? 3.480 3.253 -13.464 1.00 97.50 97 GLY A N 1
ATOM 765 C CA . GLY A 1 97 ? 2.070 3.165 -13.064 1.00 97.50 97 GLY A CA 1
ATOM 766 C C . GLY A 1 97 ? 1.846 2.347 -11.795 1.00 97.50 97 GLY A C 1
ATOM 767 O O . GLY A 1 97 ? 1.003 2.693 -10.974 1.00 97.50 97 GLY A O 1
ATOM 768 N N . TYR A 1 98 ? 2.630 1.291 -11.602 1.00 97.19 98 TYR A N 1
ATOM 769 C CA . TYR A 1 98 ? 2.618 0.479 -10.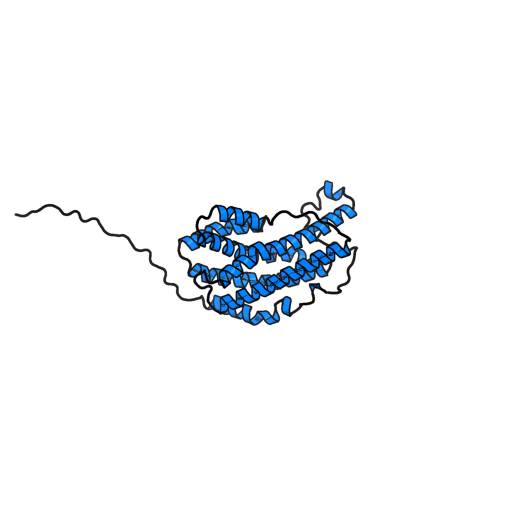393 1.00 97.19 98 TYR A CA 1
ATOM 770 C C . TYR A 1 98 ? 3.038 1.297 -9.165 1.00 97.19 98 TYR A C 1
ATOM 772 O O . TYR A 1 98 ? 2.318 1.306 -8.172 1.00 97.19 98 TYR A O 1
ATOM 780 N N . ASN A 1 99 ? 4.146 2.044 -9.242 1.00 97.69 99 ASN A N 1
ATOM 781 C CA . ASN A 1 99 ? 4.585 2.909 -8.138 1.00 97.69 99 ASN A CA 1
ATOM 782 C C . ASN A 1 99 ? 3.564 4.020 -7.852 1.00 97.69 99 ASN A C 1
ATOM 784 O O . ASN A 1 99 ? 3.257 4.284 -6.695 1.00 97.69 99 ASN A O 1
ATOM 788 N N . GLU A 1 100 ? 2.998 4.628 -8.900 1.00 97.81 100 GLU A N 1
ATOM 789 C CA . GLU A 1 100 ? 1.927 5.628 -8.784 1.00 97.81 100 GLU A CA 1
ATOM 790 C C . GLU A 1 100 ? 0.684 5.045 -8.082 1.00 97.81 100 GLU A C 1
ATOM 792 O O . GLU A 1 100 ? 0.107 5.699 -7.215 1.00 97.81 100 GLU A O 1
ATOM 797 N N . ARG A 1 101 ? 0.299 3.799 -8.405 1.00 96.88 101 ARG A N 1
ATOM 798 C CA . ARG A 1 101 ? -0.818 3.085 -7.763 1.00 96.88 101 ARG A CA 1
ATOM 799 C C . ARG A 1 101 ? -0.546 2.805 -6.286 1.00 96.88 101 ARG A C 1
ATOM 801 O O . ARG A 1 101 ? -1.458 2.990 -5.485 1.00 96.88 101 ARG A O 1
ATOM 808 N N . VAL A 1 102 ? 0.664 2.365 -5.939 1.00 97.25 102 VAL A N 1
ATOM 809 C CA . VAL A 1 102 ? 1.051 2.086 -4.547 1.00 97.25 102 VAL A CA 1
ATOM 810 C C . VAL A 1 102 ? 1.006 3.371 -3.719 1.00 97.25 102 VAL A C 1
ATOM 812 O O . VAL A 1 102 ? 0.228 3.449 -2.780 1.00 97.25 102 VAL A O 1
ATOM 815 N N . ILE A 1 103 ? 1.696 4.433 -4.152 1.00 98.25 103 ILE A N 1
ATOM 816 C CA . ILE A 1 103 ? 1.693 5.734 -3.454 1.00 98.25 103 ILE A CA 1
ATOM 817 C C . ILE A 1 103 ? 0.267 6.268 -3.262 1.00 98.25 103 ILE A C 1
ATOM 819 O O . ILE A 1 103 ? -0.087 6.747 -2.188 1.00 98.25 103 ILE A O 1
ATOM 823 N N . ALA A 1 104 ? -0.572 6.182 -4.300 1.00 98.31 104 ALA A N 1
ATOM 824 C CA . ALA A 1 104 ? -1.960 6.616 -4.201 1.00 98.31 104 ALA A CA 1
ATOM 825 C C . ALA A 1 104 ? -2.785 5.746 -3.240 1.00 98.31 104 ALA A C 1
ATOM 827 O O . ALA A 1 104 ? -3.735 6.246 -2.646 1.00 98.31 104 ALA A O 1
ATOM 828 N N . THR A 1 105 ? -2.457 4.459 -3.102 1.00 98.06 105 THR A N 1
ATOM 829 C CA . THR A 1 105 ? -3.113 3.565 -2.141 1.00 98.06 105 THR A CA 1
ATOM 830 C C . THR A 1 105 ? -2.757 3.982 -0.719 1.00 98.06 105 THR A C 1
ATOM 832 O O . THR A 1 105 ? -3.680 4.176 0.073 1.00 98.06 105 THR A O 1
ATOM 835 N N . GLU A 1 106 ? -1.482 4.269 -0.440 1.00 98.12 106 GLU A N 1
ATOM 836 C CA . GLU A 1 106 ? -1.075 4.718 0.898 1.00 98.12 106 GLU A CA 1
ATOM 837 C C . GLU A 1 106 ? -1.780 6.018 1.285 1.00 98.12 106 GLU A C 1
ATOM 839 O O . GLU A 1 106 ? -2.506 6.087 2.276 1.00 98.12 106 GLU A O 1
ATOM 844 N N . GLN A 1 107 ? -1.672 7.033 0.428 1.00 98.25 107 GLN A N 1
ATOM 845 C CA . GLN A 1 107 ? -2.123 8.389 0.748 1.00 98.25 107 GLN A CA 1
ATOM 846 C C . GLN A 1 107 ? -3.646 8.553 0.745 1.00 98.25 107 GLN A C 1
ATOM 848 O O . GLN A 1 107 ? -4.191 9.384 1.473 1.00 98.25 107 GLN A O 1
ATOM 853 N N . LEU A 1 108 ? -4.354 7.823 -0.123 1.00 98.44 108 LEU A N 1
ATOM 854 C CA . LEU A 1 108 ? -5.795 8.012 -0.319 1.00 98.44 108 LEU A CA 1
ATOM 855 C C . LEU A 1 108 ? -6.641 6.941 0.371 1.00 98.44 108 LEU A C 1
ATOM 857 O O . LEU A 1 108 ? -7.856 7.128 0.481 1.00 98.44 108 LEU A O 1
ATOM 861 N N . VAL A 1 109 ? -6.041 5.825 0.799 1.00 98.19 109 VAL A N 1
ATOM 862 C CA . VAL A 1 109 ? -6.769 4.676 1.352 1.00 98.19 109 VAL A CA 1
ATOM 863 C C . VAL A 1 109 ? -6.206 4.234 2.704 1.00 98.19 109 VAL A C 1
ATOM 865 O O . VAL A 1 109 ? -6.967 4.243 3.673 1.00 98.19 109 VAL A O 1
ATOM 868 N N . ALA A 1 110 ? -4.919 3.890 2.801 1.00 98.00 110 ALA A N 1
ATOM 869 C CA . ALA A 1 110 ? -4.333 3.355 4.035 1.00 98.00 110 ALA A CA 1
ATOM 870 C C . ALA A 1 110 ? -4.232 4.415 5.147 1.00 98.00 110 ALA A C 1
ATOM 872 O O . ALA A 1 110 ? -4.922 4.313 6.170 1.00 98.00 110 ALA A O 1
ATOM 873 N N . GLU A 1 111 ? -3.452 5.476 4.914 1.00 98.31 111 GLU A N 1
ATOM 874 C CA . GLU A 1 111 ? -3.175 6.542 5.883 1.00 98.31 111 GLU A CA 1
ATOM 875 C C . GLU A 1 111 ? -4.455 7.212 6.419 1.00 98.31 111 GLU A C 1
ATOM 877 O O . GLU A 1 111 ? -4.550 7.410 7.635 1.00 98.31 111 GLU A O 1
ATOM 882 N N . PRO A 1 112 ? -5.494 7.512 5.605 1.00 98.38 112 PRO A N 1
ATOM 883 C CA . PRO A 1 112 ? -6.752 8.047 6.126 1.00 98.38 112 PRO A CA 1
ATOM 884 C C . PRO A 1 112 ? -7.419 7.152 7.180 1.00 98.38 112 PRO A C 1
ATOM 886 O O . PRO A 1 112 ? -7.924 7.662 8.183 1.00 98.38 112 PRO A O 1
ATOM 889 N N . GLY A 1 113 ? -7.396 5.827 7.003 1.00 97.81 113 GLY A N 1
ATOM 890 C CA . GLY A 1 113 ? -7.917 4.890 8.001 1.00 97.81 113 GLY A CA 1
ATOM 891 C C . GLY A 1 113 ? -7.097 4.903 9.289 1.00 97.81 113 GLY A C 1
ATOM 892 O O . GLY A 1 113 ? -7.658 4.932 10.387 1.00 97.81 113 GLY A O 1
ATOM 893 N N . PHE A 1 114 ? -5.772 4.977 9.177 1.00 98.38 114 PHE A N 1
ATOM 894 C CA . PHE A 1 114 ? -4.878 5.089 10.331 1.00 98.38 114 PHE A CA 1
ATOM 895 C C . PHE A 1 114 ? -5.107 6.389 11.100 1.00 98.38 114 PHE A C 1
ATOM 897 O O . PHE A 1 114 ? -5.207 6.381 12.330 1.00 98.38 114 PHE A O 1
ATOM 904 N N . HIS A 1 115 ? -5.265 7.503 10.388 1.00 98.25 115 HIS A N 1
ATOM 905 C CA . HIS A 1 115 ? -5.585 8.791 10.985 1.00 98.25 115 HIS A CA 1
ATOM 906 C C . HIS A 1 115 ? -6.929 8.775 11.721 1.00 98.25 115 HIS A C 1
ATOM 908 O O . HIS A 1 115 ? -7.006 9.339 12.813 1.00 98.25 115 HIS A O 1
ATOM 914 N N . LEU A 1 116 ? -7.951 8.081 11.205 1.00 97.00 116 LEU A N 1
ATOM 915 C CA . LEU A 1 116 ? -9.223 7.905 11.919 1.00 97.00 116 LEU A CA 1
ATOM 916 C C . LEU A 1 116 ? -9.047 7.166 13.250 1.00 97.00 116 LEU A C 1
ATOM 918 O O . LEU A 1 116 ? -9.589 7.601 14.269 1.00 97.00 116 LEU A O 1
ATOM 922 N N . VAL A 1 117 ? -8.259 6.085 13.275 1.00 96.94 117 VAL A N 1
ATOM 923 C CA . VAL A 1 117 ? -7.968 5.356 14.522 1.00 96.94 117 VAL A CA 1
ATOM 924 C C . VAL A 1 117 ? -7.219 6.262 15.507 1.00 96.94 117 VAL A C 1
ATOM 926 O O . VAL A 1 117 ? -7.599 6.361 16.677 1.00 96.94 117 VAL A O 1
ATOM 929 N N . MET A 1 118 ? -6.206 6.991 15.032 1.00 97.75 118 MET A N 1
ATOM 930 C CA . MET A 1 118 ? -5.396 7.894 15.858 1.00 97.75 118 MET A CA 1
ATOM 931 C C . MET A 1 118 ? -6.158 9.120 16.375 1.00 97.75 118 MET A C 1
ATOM 933 O O . MET A 1 118 ? -5.796 9.651 17.431 1.00 97.75 118 MET A O 1
ATOM 937 N N . ALA A 1 119 ? -7.201 9.556 15.667 1.00 94.94 119 ALA A N 1
ATOM 938 C CA . ALA A 1 119 ? -8.048 10.681 16.051 1.00 94.94 119 ALA A CA 1
ATOM 939 C C . ALA A 1 119 ? -8.995 10.366 17.220 1.00 94.94 119 ALA A C 1
ATOM 941 O O . ALA A 1 119 ? -9.537 11.299 17.808 1.00 94.94 119 ALA A O 1
ATOM 942 N N . GLY A 1 120 ? -9.194 9.089 17.572 1.00 88.12 120 GLY A N 1
ATOM 943 C CA . GLY A 1 120 ? -9.944 8.735 18.781 1.00 88.12 120 GLY A CA 1
ATOM 944 C C . GLY A 1 120 ? -11.462 8.619 18.635 1.00 88.12 120 GLY A C 1
ATOM 945 O O . GLY A 1 120 ? -12.169 8.351 19.603 1.00 88.12 120 GLY A O 1
ATOM 946 N N . GLY A 1 121 ? -11.992 8.815 17.424 1.00 83.31 121 GLY A N 1
ATOM 947 C CA . GLY A 1 121 ? -13.439 8.839 17.172 1.00 83.31 121 GLY A CA 1
ATOM 948 C C . GLY A 1 121 ? -14.136 7.475 17.257 1.00 83.31 121 GLY A C 1
ATOM 949 O O . GLY A 1 121 ? -15.365 7.408 17.235 1.00 83.31 121 GLY A O 1
ATOM 950 N N . LEU A 1 122 ? -13.376 6.381 17.356 1.00 90.19 122 LEU A N 1
ATOM 951 C CA . LEU A 1 122 ? -13.881 5.010 17.321 1.00 90.19 122 LEU A CA 1
ATOM 952 C C . LEU A 1 122 ? -13.711 4.343 18.687 1.00 90.19 122 LEU A C 1
ATOM 954 O O . LEU A 1 122 ? -12.620 4.303 19.251 1.00 90.19 122 LEU A O 1
ATOM 958 N N . ALA A 1 123 ? -14.790 3.771 19.224 1.00 92.00 123 ALA A N 1
ATOM 959 C CA . ALA A 1 123 ? -14.756 3.135 20.537 1.00 92.00 123 ALA A CA 1
ATOM 960 C C . ALA A 1 123 ? -13.674 2.039 20.608 1.00 92.00 123 ALA A C 1
ATOM 962 O O . ALA A 1 123 ? -13.730 1.041 19.893 1.00 92.00 123 ALA A O 1
ATOM 963 N N . GLY A 1 124 ? -12.703 2.218 21.508 1.00 90.62 124 GLY A N 1
ATOM 964 C CA . GLY A 1 124 ? -11.568 1.308 21.692 1.00 90.62 124 GLY A CA 1
ATOM 965 C C . GLY A 1 124 ? -10.266 1.745 21.016 1.00 90.62 124 GLY A C 1
ATOM 966 O O . GLY A 1 124 ? -9.222 1.207 21.378 1.00 90.62 124 GLY A O 1
ATOM 967 N N . SER A 1 125 ? -10.282 2.739 20.120 1.00 94.19 125 SER A N 1
ATOM 968 C CA . SER A 1 125 ? -9.069 3.189 19.418 1.00 94.19 125 SER A CA 1
ATOM 969 C C . SER A 1 125 ? -8.038 3.857 20.333 1.00 94.19 125 SER A C 1
ATOM 971 O O . SER A 1 125 ? -6.853 3.884 20.014 1.00 94.19 125 SER A O 1
ATOM 973 N N . GLU A 1 126 ? -8.461 4.330 21.508 1.00 93.38 126 GLU A N 1
ATOM 974 C CA . GLU A 1 126 ? -7.587 4.990 22.486 1.00 93.38 126 GLU A CA 1
ATOM 975 C C . GLU A 1 126 ? -6.653 4.052 23.249 1.00 93.38 126 GLU A C 1
ATOM 977 O O . GLU A 1 126 ? -5.803 4.512 24.015 1.00 93.38 126 GLU A O 1
ATOM 982 N N . ALA A 1 127 ? -6.789 2.735 23.068 1.00 93.44 127 ALA A N 1
ATOM 983 C CA . ALA A 1 127 ? -5.903 1.779 23.714 1.00 93.44 127 ALA A CA 1
ATOM 984 C C . ALA A 1 127 ? -4.437 2.080 23.329 1.00 93.44 127 ALA A C 1
ATOM 986 O O . ALA A 1 127 ? -4.112 2.074 22.138 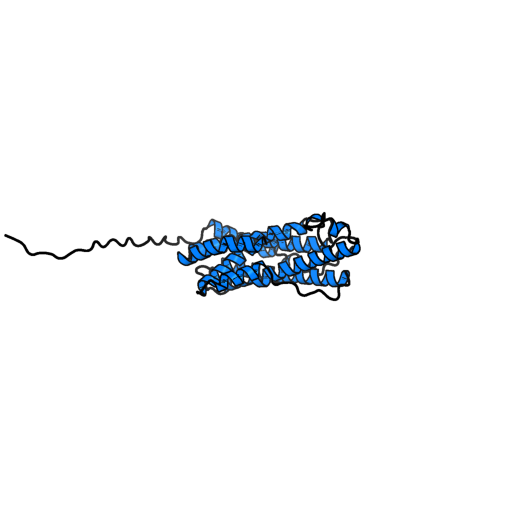1.00 93.44 127 ALA A O 1
ATOM 987 N N . PRO A 1 128 ? -3.520 2.290 24.296 1.00 95.56 128 PRO A N 1
ATOM 988 C CA . PRO A 1 128 ? -2.145 2.695 23.994 1.00 95.56 128 PRO A CA 1
ATOM 989 C C . PRO A 1 128 ? -1.417 1.752 23.033 1.00 95.56 128 PRO A C 1
ATOM 991 O O . PRO A 1 128 ? -0.649 2.207 22.191 1.00 95.56 128 PRO A O 1
ATOM 994 N N . LEU A 1 129 ? -1.692 0.446 23.123 1.00 96.25 129 LEU A N 1
ATOM 995 C CA . LEU A 1 129 ? -1.115 -0.546 22.219 1.00 96.25 129 LEU A CA 1
ATOM 996 C C . LEU A 1 129 ? -1.598 -0.376 20.770 1.00 96.25 129 LEU A C 1
ATOM 998 O O . LEU A 1 129 ? -0.785 -0.458 19.854 1.00 96.25 129 LEU A O 1
ATOM 1002 N N . ILE A 1 130 ? -2.891 -0.100 20.566 1.00 96.50 130 ILE A N 1
ATOM 1003 C CA . ILE A 1 130 ? -3.457 0.184 19.238 1.00 96.50 130 ILE A CA 1
ATOM 1004 C C . ILE A 1 130 ? -2.818 1.451 18.672 1.00 96.50 130 ILE A C 1
ATOM 1006 O O . ILE A 1 130 ? -2.304 1.430 17.557 1.00 96.50 130 ILE A O 1
ATOM 1010 N N . ARG A 1 131 ? -2.769 2.530 19.463 1.00 97.44 131 ARG A N 1
ATOM 1011 C CA . ARG A 1 131 ? -2.156 3.797 19.037 1.00 97.44 131 ARG A CA 1
ATOM 1012 C C . ARG A 1 131 ? -0.685 3.625 18.661 1.00 97.44 131 ARG A C 1
ATOM 1014 O O . ARG A 1 131 ? -0.242 4.176 17.661 1.00 97.44 131 ARG A O 1
ATOM 1021 N N . GLN A 1 132 ? 0.070 2.845 19.434 1.00 98.44 132 GLN A N 1
ATOM 1022 C CA . GLN A 1 132 ? 1.471 2.561 19.133 1.00 98.44 132 GLN A CA 1
ATOM 1023 C C . GLN A 1 132 ? 1.624 1.756 17.836 1.00 98.44 132 GLN A C 1
ATOM 1025 O O . GLN A 1 132 ? 2.458 2.116 17.009 1.00 98.44 132 GLN A O 1
ATOM 1030 N N . ALA A 1 133 ? 0.818 0.708 17.641 1.00 98.31 133 ALA A N 1
ATOM 1031 C CA . ALA A 1 133 ? 0.860 -0.115 16.435 1.00 98.31 133 ALA A CA 1
ATOM 1032 C C . ALA A 1 133 ? 0.523 0.689 15.171 1.00 98.31 133 ALA A C 1
ATOM 1034 O O . ALA A 1 133 ? 1.250 0.615 14.185 1.00 98.31 133 ALA A O 1
ATOM 1035 N N . ILE A 1 134 ? -0.537 1.501 15.221 1.00 98.38 134 ILE A N 1
ATOM 1036 C CA . ILE A 1 134 ? -0.949 2.350 14.098 1.00 98.38 134 ILE A CA 1
ATOM 1037 C C . ILE A 1 134 ? 0.070 3.461 13.837 1.00 98.38 134 ILE A C 1
ATOM 1039 O O . ILE A 1 134 ? 0.381 3.750 12.687 1.00 98.38 134 ILE A O 1
ATOM 1043 N N . GLN A 1 135 ? 0.648 4.064 14.880 1.00 98.69 135 GLN A N 1
ATOM 1044 C CA . GLN A 1 135 ? 1.685 5.078 14.694 1.00 98.69 135 GLN A CA 1
ATOM 1045 C C . GLN A 1 135 ? 2.957 4.500 14.061 1.00 98.69 135 GLN A C 1
ATOM 1047 O O . GLN A 1 135 ? 3.607 5.197 13.285 1.00 98.69 135 GLN A O 1
ATOM 1052 N N . GLN A 1 136 ? 3.317 3.256 14.386 1.00 98.75 136 GLN A N 1
ATOM 1053 C CA . GLN A 1 136 ? 4.413 2.544 13.728 1.00 98.75 136 GLN A CA 1
ATOM 1054 C C . GLN A 1 136 ? 4.102 2.285 12.248 1.00 98.75 136 GLN A C 1
ATOM 1056 O O . GLN A 1 136 ? 4.950 2.584 11.415 1.00 98.75 136 GLN A O 1
ATOM 1061 N N . ALA A 1 137 ? 2.889 1.823 11.921 1.00 98.56 137 ALA A N 1
ATOM 1062 C CA . ALA A 1 137 ? 2.459 1.639 10.532 1.00 98.56 137 ALA A CA 1
ATOM 1063 C C . ALA A 1 137 ? 2.483 2.960 9.739 1.00 98.56 137 ALA A C 1
ATOM 1065 O O . ALA A 1 137 ? 3.095 3.027 8.689 1.00 98.56 137 ALA A O 1
ATOM 1066 N N . LEU A 1 138 ? 1.983 4.069 10.300 1.00 98.69 138 LEU A N 1
ATOM 1067 C CA . LEU A 1 138 ? 2.079 5.399 9.669 1.00 98.69 138 LEU A CA 1
ATOM 1068 C C . LEU A 1 138 ? 3.522 5.826 9.335 1.00 98.69 138 LEU A C 1
ATOM 1070 O O . LEU A 1 138 ? 3.757 6.515 8.341 1.00 98.69 138 LEU A O 1
ATOM 1074 N N . VAL A 1 139 ? 4.492 5.461 10.182 1.00 98.75 139 VAL A N 1
ATOM 1075 C CA . VAL A 1 139 ? 5.916 5.717 9.905 1.00 98.75 139 VAL A CA 1
ATOM 1076 C C . VAL A 1 139 ? 6.409 4.829 8.760 1.00 98.75 139 VAL A C 1
ATOM 1078 O O . VAL A 1 139 ? 7.171 5.309 7.917 1.00 98.75 139 VAL A O 1
ATOM 1081 N N . ASP A 1 140 ? 5.970 3.571 8.724 1.00 98.69 140 ASP A N 1
ATOM 1082 C CA . ASP A 1 140 ? 6.266 2.641 7.637 1.00 98.69 140 ASP A CA 1
ATOM 1083 C C . ASP A 1 140 ? 5.676 3.171 6.305 1.00 98.69 140 ASP A C 1
ATOM 1085 O O . ASP A 1 140 ? 6.448 3.342 5.362 1.00 98.69 140 ASP A O 1
ATOM 1089 N N . GLU A 1 141 ? 4.407 3.608 6.247 1.00 98.50 141 GLU A N 1
ATOM 1090 C CA . GLU A 1 141 ? 3.785 4.132 5.005 1.00 98.50 141 GLU A CA 1
ATOM 1091 C C . GLU A 1 141 ? 4.451 5.385 4.455 1.00 98.50 141 GLU A C 1
ATOM 1093 O O . GLU A 1 141 ? 4.652 5.537 3.243 1.00 98.50 141 GLU A O 1
ATOM 1098 N N . SER A 1 142 ? 4.876 6.275 5.353 1.00 98.25 142 SER A N 1
ATOM 1099 C CA . SER A 1 142 ? 5.662 7.445 4.964 1.00 98.25 142 SER A CA 1
ATOM 1100 C C . SER A 1 142 ? 6.960 7.023 4.264 1.00 98.25 142 SER A C 1
ATOM 1102 O O . SER A 1 142 ? 7.387 7.641 3.281 1.00 98.25 142 SER A O 1
ATOM 1104 N N . PHE A 1 143 ? 7.594 5.949 4.742 1.00 98.25 143 PHE A N 1
ATOM 1105 C CA . PHE A 1 143 ? 8.797 5.404 4.129 1.00 98.25 143 PHE A CA 1
ATOM 1106 C C . PHE A 1 143 ? 8.499 4.618 2.847 1.00 98.25 143 PHE A C 1
ATOM 1108 O O . PHE A 1 143 ? 9.234 4.774 1.873 1.00 98.25 143 PHE A O 1
ATOM 1115 N N . HIS A 1 144 ? 7.416 3.842 2.788 1.00 98.19 144 HIS A N 1
ATOM 1116 C CA . HIS A 1 144 ? 6.968 3.145 1.580 1.00 98.19 144 HIS A CA 1
ATOM 1117 C C . HIS A 1 144 ? 6.706 4.131 0.440 1.00 98.19 144 HIS A C 1
ATOM 1119 O O . HIS A 1 144 ? 7.248 3.981 -0.661 1.00 98.19 144 HIS A O 1
ATOM 1125 N N . THR A 1 145 ? 5.988 5.214 0.736 1.00 98.31 145 THR A N 1
ATOM 1126 C CA . THR A 1 145 ? 5.781 6.338 -0.180 1.00 98.31 145 THR A CA 1
ATOM 1127 C C . THR A 1 145 ? 7.113 6.891 -0.688 1.00 98.31 145 THR A C 1
ATOM 1129 O O . THR A 1 145 ? 7.296 7.065 -1.896 1.00 98.31 145 THR A O 1
ATOM 1132 N N . TYR A 1 146 ? 8.080 7.122 0.204 1.00 97.56 146 TYR A N 1
ATOM 1133 C CA . TYR A 1 146 ? 9.415 7.589 -0.175 1.00 97.56 146 TYR A CA 1
ATOM 1134 C C . TYR A 1 146 ? 10.169 6.593 -1.076 1.00 97.56 146 TYR A C 1
ATOM 1136 O O . TYR A 1 146 ? 10.771 7.008 -2.077 1.00 97.56 146 TYR A O 1
ATOM 1144 N N . LEU A 1 147 ? 10.119 5.291 -0.769 1.00 96.62 147 LEU A N 1
ATOM 1145 C CA . LEU A 1 147 ? 10.747 4.244 -1.577 1.00 96.62 147 LEU A CA 1
ATOM 1146 C C . LEU A 1 147 ? 10.187 4.247 -3.004 1.00 96.62 147 LEU A C 1
ATOM 1148 O O . LEU A 1 147 ? 10.953 4.343 -3.966 1.00 96.62 147 LEU A O 1
ATOM 1152 N N . HIS A 1 148 ? 8.861 4.196 -3.144 1.00 97.56 148 HIS A N 1
ATOM 1153 C CA . HIS A 1 148 ? 8.184 4.147 -4.440 1.00 97.56 148 HIS A CA 1
ATOM 1154 C C . HIS A 1 148 ? 8.346 5.446 -5.241 1.00 97.56 148 HIS A C 1
ATOM 1156 O O . HIS A 1 148 ? 8.564 5.401 -6.456 1.00 97.56 148 HIS A O 1
ATOM 1162 N N . MET A 1 149 ? 8.339 6.605 -4.575 1.00 97.12 149 MET A N 1
ATOM 1163 C CA . MET A 1 149 ? 8.622 7.895 -5.211 1.00 97.12 149 MET A CA 1
ATOM 1164 C C . MET A 1 149 ? 10.046 7.928 -5.777 1.00 97.12 149 MET A C 1
ATOM 1166 O O . MET A 1 149 ? 10.262 8.352 -6.914 1.00 97.12 149 MET A O 1
ATOM 1170 N N . THR A 1 150 ? 11.024 7.448 -5.008 1.00 95.38 150 THR A N 1
ATOM 1171 C CA . THR A 1 150 ? 12.423 7.427 -5.449 1.00 95.38 150 THR A CA 1
ATOM 1172 C C . THR A 1 150 ? 12.634 6.440 -6.594 1.00 95.38 150 THR A C 1
ATOM 1174 O O . THR A 1 150 ? 13.344 6.757 -7.550 1.00 95.38 150 THR A O 1
ATOM 1177 N N . ALA A 1 151 ? 11.991 5.270 -6.541 1.00 94.81 151 ALA A N 1
ATOM 1178 C CA . ALA A 1 151 ? 12.042 4.281 -7.614 1.00 94.81 151 ALA A CA 1
ATOM 1179 C C . ALA A 1 151 ? 11.495 4.858 -8.927 1.00 94.81 151 ALA A C 1
ATOM 1181 O O . ALA A 1 151 ? 12.163 4.793 -9.959 1.00 94.81 151 ALA A O 1
ATOM 1182 N N . HIS A 1 152 ? 10.327 5.505 -8.864 1.00 96.19 152 HIS A N 1
ATOM 1183 C CA . HIS A 1 152 ? 9.698 6.185 -9.996 1.00 96.19 152 HIS A CA 1
ATOM 1184 C C . HIS A 1 152 ? 10.621 7.244 -10.617 1.00 96.19 152 HIS A C 1
ATOM 1186 O O . HIS A 1 152 ? 10.943 7.172 -11.808 1.00 96.19 152 HIS A O 1
ATOM 1192 N N . GLN A 1 153 ? 11.138 8.168 -9.801 1.00 95.25 153 GLN A N 1
ATOM 1193 C CA . GLN A 1 153 ? 12.035 9.236 -10.258 1.00 95.25 153 GLN A CA 1
ATOM 1194 C C . GLN A 1 153 ? 13.343 8.689 -10.843 1.00 95.25 153 GLN A C 1
ATOM 1196 O O . GLN A 1 153 ? 13.835 9.174 -11.869 1.00 95.25 153 GLN A O 1
ATOM 1201 N N . ARG A 1 154 ? 13.914 7.656 -10.212 1.00 94.56 154 ARG A N 1
ATOM 1202 C CA . ARG A 1 154 ? 15.133 6.997 -10.686 1.00 94.56 154 ARG A CA 1
ATOM 1203 C C . ARG A 1 154 ? 14.910 6.357 -12.051 1.00 94.56 154 ARG A C 1
ATOM 1205 O O . ARG A 1 154 ? 15.744 6.575 -12.931 1.00 94.56 154 ARG A O 1
ATOM 1212 N N . THR A 1 155 ? 13.814 5.623 -12.247 1.00 95.56 155 THR A N 1
ATOM 1213 C CA . THR A 1 155 ? 13.489 5.015 -13.544 1.00 95.56 155 THR A CA 1
ATOM 1214 C C . THR A 1 155 ? 13.288 6.085 -14.612 1.00 95.56 155 THR A C 1
ATOM 1216 O O . THR A 1 155 ? 13.890 5.974 -15.678 1.00 95.56 155 THR A O 1
ATOM 1219 N N . MET A 1 156 ? 12.521 7.150 -14.334 1.00 96.56 156 MET A N 1
ATOM 1220 C CA . MET A 1 156 ? 12.340 8.247 -15.295 1.00 96.56 156 MET A CA 1
ATOM 1221 C C . MET A 1 156 ? 13.685 8.823 -15.749 1.00 96.56 156 MET A C 1
ATOM 1223 O O . MET A 1 156 ? 13.930 8.955 -16.948 1.00 96.56 156 MET A O 1
ATOM 1227 N N . ARG A 1 157 ? 14.596 9.088 -14.804 1.00 95.38 157 ARG A N 1
ATOM 1228 C CA . ARG A 1 157 ? 15.941 9.596 -15.099 1.00 95.38 157 ARG A CA 1
ATOM 1229 C C . ARG A 1 157 ? 16.768 8.616 -15.935 1.00 95.38 157 ARG A C 1
ATOM 1231 O O . ARG A 1 157 ? 17.353 9.029 -16.932 1.00 95.38 157 ARG A O 1
ATOM 1238 N N . LEU A 1 158 ? 16.836 7.344 -15.539 1.00 94.62 158 LEU A N 1
ATOM 1239 C CA . LEU A 1 158 ? 17.688 6.338 -16.192 1.00 94.62 158 LEU A CA 1
ATOM 1240 C C . LEU A 1 158 ? 17.170 5.924 -17.576 1.00 94.62 158 LEU A C 1
ATOM 1242 O O . LEU A 1 158 ? 17.969 5.626 -18.459 1.00 94.62 158 LEU A O 1
ATOM 1246 N N . ARG A 1 159 ? 15.851 5.971 -17.793 1.00 95.62 159 ARG A N 1
ATOM 1247 C CA . ARG A 1 159 ? 15.211 5.733 -19.098 1.00 95.62 159 ARG A CA 1
ATOM 1248 C C . ARG A 1 159 ? 15.059 7.006 -19.942 1.00 95.62 159 ARG A C 1
ATOM 1250 O O . ARG A 1 159 ? 14.520 6.943 -21.042 1.00 95.62 159 ARG A O 1
ATOM 1257 N N . GLY A 1 160 ? 15.521 8.162 -19.453 1.00 96.25 160 GLY A N 1
ATOM 1258 C CA . GLY A 1 160 ? 15.456 9.435 -20.180 1.00 96.25 160 GLY A CA 1
ATOM 1259 C C . GLY A 1 160 ? 14.036 9.976 -20.401 1.00 96.25 160 GLY A C 1
ATOM 1260 O O . GLY A 1 160 ? 13.814 10.757 -21.327 1.00 96.25 160 GLY A O 1
ATOM 1261 N N . ILE A 1 161 ? 13.072 9.577 -19.568 1.00 97.06 161 ILE A N 1
ATOM 1262 C CA . ILE A 1 161 ? 11.674 10.012 -19.641 1.00 97.06 161 ILE A CA 1
ATOM 1263 C C . ILE A 1 161 ? 11.562 11.392 -18.993 1.00 97.06 161 ILE A C 1
ATOM 1265 O O . ILE A 1 161 ? 11.694 11.536 -17.780 1.00 97.06 161 ILE A O 1
ATOM 1269 N N . ARG A 1 162 ? 11.315 12.415 -19.814 1.00 95.38 162 ARG A N 1
ATOM 1270 C CA . ARG A 1 162 ? 11.170 13.806 -19.352 1.00 95.38 162 ARG A CA 1
ATOM 1271 C C . ARG A 1 162 ? 9.746 14.152 -18.943 1.00 95.38 162 ARG A C 1
ATOM 1273 O O . ARG A 1 162 ? 9.549 14.954 -18.040 1.00 95.38 162 ARG A O 1
ATOM 1280 N N . GLU A 1 163 ? 8.774 13.548 -19.615 1.00 93.75 163 GLU A N 1
ATOM 1281 C CA . GLU A 1 163 ? 7.358 13.836 -19.438 1.00 93.75 163 GLU A CA 1
ATOM 1282 C C . GLU A 1 163 ? 6.561 12.535 -19.437 1.00 93.75 163 GLU A C 1
ATOM 1284 O O . GLU A 1 163 ? 6.856 11.598 -20.184 1.00 93.75 163 GLU A O 1
ATOM 1289 N N . ARG A 1 164 ? 5.536 12.491 -18.589 1.00 93.81 164 ARG A N 1
ATOM 1290 C CA . ARG A 1 164 ? 4.574 11.397 -18.488 1.00 93.81 164 ARG A CA 1
ATOM 1291 C C . ARG A 1 164 ? 3.177 12.012 -18.383 1.00 93.81 164 ARG A C 1
ATOM 1293 O O . ARG A 1 164 ? 3.015 12.985 -17.647 1.00 93.81 164 ARG A O 1
ATOM 1300 N N . PRO A 1 165 ? 2.173 11.488 -19.103 1.00 94.88 165 PRO A N 1
ATOM 1301 C CA . PRO A 1 165 ? 0.809 11.981 -18.973 1.00 94.88 165 PRO A CA 1
ATOM 1302 C C . PRO A 1 165 ? 0.281 11.750 -17.554 1.00 94.88 165 PRO A C 1
ATOM 1304 O O . PRO A 1 165 ? 0.621 10.753 -16.910 1.00 94.88 165 PRO A O 1
ATOM 1307 N N . GLY A 1 166 ? -0.590 12.651 -17.096 1.00 92.12 166 GLY A N 1
ATOM 1308 C CA . GLY A 1 166 ? -1.312 12.469 -15.840 1.00 92.12 166 GLY A CA 1
ATOM 1309 C C . GLY A 1 166 ? -2.087 11.153 -15.846 1.00 92.12 166 GLY A C 1
ATOM 1310 O O . GLY A 1 166 ? -2.737 10.812 -16.837 1.00 92.12 166 GLY A O 1
ATOM 1311 N N . GLN A 1 167 ? -1.986 10.401 -14.752 1.00 95.19 167 GLN A N 1
ATOM 1312 C CA . GLN A 1 167 ? -2.709 9.145 -14.601 1.00 95.19 167 GLN A CA 1
ATOM 1313 C C . GLN A 1 167 ? -4.135 9.383 -14.084 1.00 95.19 167 GLN A C 1
ATOM 1315 O O . GLN A 1 167 ? -4.390 10.386 -13.411 1.00 95.19 167 GLN A O 1
ATOM 1320 N N . PRO A 1 168 ? -5.077 8.469 -14.373 1.00 95.50 168 PRO A N 1
ATOM 1321 C CA . PRO A 1 168 ? -6.393 8.490 -13.751 1.00 95.50 168 PRO A CA 1
ATOM 1322 C C . PRO A 1 168 ? -6.302 8.402 -12.224 1.00 95.50 168 PRO A C 1
ATOM 1324 O O . PRO A 1 168 ? -5.384 7.794 -11.677 1.00 95.50 168 PRO A O 1
ATOM 1327 N N . VAL A 1 169 ? -7.312 8.941 -11.537 1.00 95.31 169 VAL A N 1
ATOM 1328 C CA . VAL A 1 169 ? -7.480 8.731 -10.091 1.00 95.31 169 VAL A CA 1
ATOM 1329 C C . VAL A 1 169 ? -7.574 7.233 -9.792 1.00 95.31 169 VAL A C 1
ATOM 1331 O O . VAL A 1 169 ? -8.273 6.504 -10.509 1.00 95.31 169 VAL A O 1
ATOM 1334 N N . LEU A 1 170 ? -6.902 6.806 -8.716 1.00 97.38 170 LEU A N 1
ATOM 1335 C CA . LEU A 1 170 ? -6.902 5.430 -8.220 1.00 97.38 170 LEU A CA 1
ATOM 1336 C C . LEU A 1 170 ? -8.327 4.869 -8.187 1.00 97.38 170 LEU A C 1
ATOM 1338 O O . LEU A 1 170 ? -9.221 5.439 -7.559 1.00 97.38 170 LEU A O 1
ATOM 1342 N N . VAL A 1 171 ? -8.529 3.733 -8.856 1.00 97.06 171 VAL A N 1
ATOM 1343 C CA . VAL A 1 171 ? -9.844 3.093 -8.956 1.00 97.06 171 VAL A CA 1
ATOM 1344 C C . VAL A 1 171 ? -10.429 2.780 -7.582 1.00 97.06 171 VAL A C 1
ATOM 1346 O O . VAL A 1 171 ? -11.563 3.177 -7.321 1.00 97.06 171 VAL A O 1
ATOM 1349 N N . THR A 1 172 ? -9.634 2.208 -6.675 1.00 97.25 172 THR A N 1
ATOM 1350 C CA . THR A 1 172 ? -10.025 1.907 -5.292 1.00 97.25 172 THR A CA 1
ATOM 1351 C C . THR A 1 172 ? -10.582 3.134 -4.573 1.00 97.25 172 THR A C 1
ATOM 1353 O O . THR A 1 172 ? -11.652 3.071 -3.965 1.00 97.25 172 THR A O 1
ATOM 1356 N N . TYR A 1 173 ? -9.903 4.277 -4.707 1.00 98.50 173 TYR A N 1
ATOM 1357 C CA . TYR A 1 173 ? -10.326 5.535 -4.099 1.00 98.50 173 TYR A CA 1
ATOM 1358 C C . TYR A 1 173 ? -11.576 6.113 -4.768 1.00 98.50 173 TYR A C 1
ATOM 1360 O O . TYR A 1 173 ? -12.503 6.545 -4.089 1.00 98.50 173 TYR A O 1
ATOM 1368 N N . ARG A 1 174 ? -11.670 6.051 -6.101 1.00 98.31 174 ARG A N 1
ATOM 1369 C CA . ARG A 1 174 ? -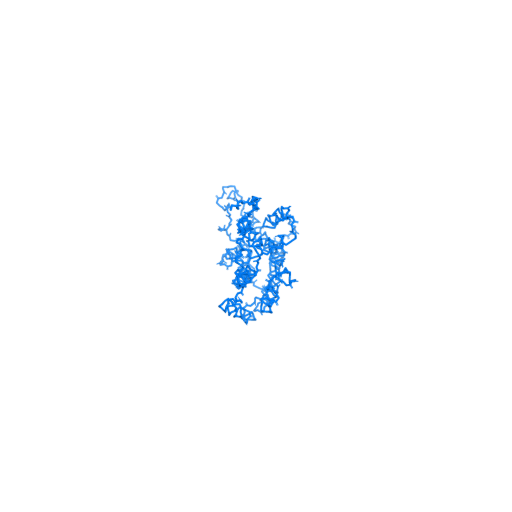12.880 6.461 -6.826 1.00 98.31 174 ARG A CA 1
ATOM 1370 C C . ARG A 1 174 ? -14.105 5.657 -6.373 1.00 98.31 174 ARG A C 1
ATOM 1372 O O . ARG A 1 174 ? -15.180 6.234 -6.227 1.00 98.31 174 ARG A O 1
ATOM 1379 N N . ARG A 1 175 ? -13.959 4.347 -6.132 1.00 98.38 175 ARG A N 1
ATOM 1380 C CA . ARG A 1 175 ? -15.035 3.495 -5.590 1.00 98.38 175 ARG A CA 1
ATOM 1381 C C . ARG A 1 175 ? -15.400 3.873 -4.154 1.00 98.38 175 ARG A C 1
ATOM 1383 O O . ARG A 1 175 ? -16.586 3.960 -3.850 1.00 98.38 175 ARG A O 1
ATOM 1390 N N . LEU A 1 176 ? -14.413 4.171 -3.305 1.00 98.50 176 LEU A N 1
ATOM 1391 C CA . LEU A 1 176 ? -14.659 4.688 -1.955 1.00 98.50 176 LEU A CA 1
ATOM 1392 C C . LEU A 1 176 ? -15.442 6.008 -1.994 1.00 98.50 176 LEU A C 1
ATOM 1394 O O . LEU A 1 176 ? -16.436 6.153 -1.291 1.00 98.50 176 LEU A O 1
ATOM 1398 N N . GLN A 1 177 ? -15.052 6.952 -2.854 1.00 98.44 177 GLN A N 1
ATOM 1399 C CA . GLN A 1 177 ? -15.763 8.224 -3.020 1.00 98.44 177 GLN A CA 1
ATOM 1400 C C . GLN A 1 177 ? -17.215 8.027 -3.471 1.00 98.44 177 GLN A C 1
ATOM 1402 O O . GLN A 1 177 ? -18.107 8.690 -2.945 1.00 98.44 177 GLN A O 1
ATOM 1407 N N . GLN A 1 178 ? -17.456 7.105 -4.409 1.00 97.94 178 GLN A N 1
ATOM 1408 C CA . GLN A 1 178 ? -18.809 6.745 -4.845 1.00 97.94 178 GLN A CA 1
ATOM 1409 C C . GLN A 1 178 ? -19.642 6.209 -3.678 1.00 97.94 178 GLN A C 1
ATOM 1411 O O . GLN A 1 178 ? -20.747 6.694 -3.460 1.00 97.94 178 GLN A O 1
ATOM 1416 N N . MET A 1 179 ? -19.092 5.287 -2.882 1.00 97.38 179 MET A N 1
ATOM 1417 C CA . MET A 1 179 ? -19.790 4.769 -1.706 1.00 97.38 179 MET A CA 1
ATOM 1418 C C . MET A 1 179 ? -20.055 5.864 -0.666 1.00 97.38 179 MET A C 1
ATOM 1420 O O . MET A 1 179 ? -21.169 5.977 -0.168 1.00 97.38 179 MET A O 1
ATOM 1424 N N . MET A 1 180 ? -19.066 6.699 -0.346 1.00 97.88 180 MET A N 1
ATOM 1425 C CA . MET A 1 180 ? -19.231 7.762 0.652 1.00 97.88 180 MET A CA 1
ATOM 1426 C C . MET A 1 180 ? -20.281 8.803 0.256 1.00 97.88 180 MET A C 1
ATOM 1428 O O . MET A 1 180 ? -20.889 9.398 1.143 1.00 97.88 180 MET A O 1
ATOM 1432 N N . ALA A 1 181 ? -20.516 9.020 -1.041 1.00 97.94 181 ALA A N 1
ATOM 1433 C CA . ALA A 1 181 ? -21.569 9.914 -1.520 1.00 97.94 181 ALA A CA 1
ATOM 1434 C C . ALA A 1 181 ? -22.986 9.393 -1.209 1.00 97.94 181 ALA A C 1
ATOM 1436 O O . ALA A 1 181 ? -23.926 10.183 -1.144 1.00 97.94 181 ALA A O 1
ATOM 1437 N N . GLU A 1 182 ? -23.135 8.084 -0.995 1.00 96.56 182 GLU A N 1
ATOM 1438 C CA . GLU A 1 182 ? -24.401 7.427 -0.648 1.00 96.56 182 GLU A CA 1
ATOM 1439 C C . GLU A 1 182 ? -24.605 7.290 0.870 1.00 96.56 182 GLU A C 1
ATOM 1441 O O . GLU A 1 182 ? -25.694 6.929 1.312 1.00 96.56 182 GLU A O 1
ATOM 1446 N N . LEU A 1 183 ? -23.579 7.586 1.677 1.00 97.31 183 LEU A N 1
ATOM 1447 C CA . LEU A 1 183 ? -23.615 7.489 3.137 1.00 97.31 183 LEU A CA 1
ATOM 1448 C C . LEU A 1 183 ? -23.930 8.867 3.742 1.00 97.31 183 LEU A C 1
ATOM 1450 O O . LEU A 1 183 ? -23.052 9.739 3.728 1.00 97.31 183 LEU A O 1
ATOM 1454 N N . PRO A 1 184 ? -25.152 9.111 4.258 1.00 95.31 184 PRO A N 1
ATOM 1455 C CA . PRO A 1 184 ? -25.557 10.427 4.754 1.00 95.31 184 PRO A CA 1
ATOM 1456 C C . PRO A 1 184 ? -24.793 10.853 6.012 1.00 95.31 184 PRO A C 1
ATOM 1458 O O . PRO A 1 184 ? -24.426 12.025 6.153 1.00 95.31 184 PRO A O 1
ATOM 1461 N N . GLU A 1 185 ? -24.483 9.913 6.901 1.00 97.94 185 GLU A N 1
ATOM 1462 C CA . GLU A 1 185 ? -23.918 10.215 8.212 1.00 97.94 185 GLU A CA 1
ATOM 1463 C C . GLU A 1 185 ? -22.382 10.196 8.211 1.00 97.94 185 GLU A C 1
ATOM 1465 O O . GLU A 1 185 ? -21.739 9.406 7.520 1.00 97.94 185 GLU A O 1
ATOM 1470 N N . ALA A 1 186 ? -21.766 11.058 9.026 1.00 96.88 186 ALA A N 1
ATOM 1471 C CA . ALA A 1 186 ? -20.304 11.118 9.135 1.00 96.88 186 ALA A CA 1
ATOM 1472 C C . ALA A 1 186 ? -19.706 9.802 9.655 1.00 96.88 186 ALA A C 1
ATOM 1474 O O . ALA A 1 186 ? -18.748 9.299 9.076 1.00 96.88 186 ALA A O 1
ATOM 1475 N N . TRP A 1 187 ? -20.334 9.195 10.665 1.00 97.19 187 TRP A N 1
ATOM 1476 C CA . TRP A 1 187 ? -19.864 7.937 11.248 1.00 97.19 187 TRP A CA 1
ATOM 1477 C C . TRP A 1 187 ? -19.907 6.765 10.254 1.00 97.19 187 TRP A C 1
ATOM 1479 O O . TRP A 1 187 ? -19.105 5.840 10.360 1.00 97.19 187 TRP A O 1
ATOM 1489 N N . GLU A 1 188 ? -20.827 6.781 9.281 1.00 98.06 188 GLU A N 1
ATOM 1490 C CA . GLU A 1 188 ? -20.869 5.758 8.232 1.00 98.06 188 GLU A CA 1
ATOM 1491 C C . GLU A 1 188 ? -19.686 5.905 7.281 1.00 98.06 188 GLU A C 1
ATOM 1493 O O . GLU A 1 188 ? -19.061 4.910 6.913 1.00 98.06 188 GLU A O 1
ATOM 1498 N N . ARG A 1 189 ? -19.356 7.148 6.911 1.00 98.31 189 ARG A N 1
ATOM 1499 C CA . ARG A 1 189 ? -18.186 7.448 6.080 1.00 98.31 189 ARG A CA 1
ATOM 1500 C C . ARG A 1 189 ? -16.889 7.073 6.794 1.00 98.31 189 ARG A C 1
ATOM 1502 O O . ARG A 1 189 ? -16.028 6.474 6.157 1.00 98.31 189 ARG A O 1
ATOM 1509 N N . ASP A 1 190 ? -16.784 7.315 8.100 1.00 98.19 190 ASP A N 1
ATOM 1510 C CA . ASP A 1 190 ? -15.626 6.886 8.899 1.00 98.19 190 ASP A CA 1
ATOM 1511 C C . ASP A 1 190 ? -15.452 5.358 8.867 1.00 98.19 190 ASP A C 1
ATOM 1513 O O . ASP A 1 190 ? -14.343 4.852 8.694 1.00 98.19 190 ASP A O 1
ATOM 1517 N N . ILE A 1 191 ? -16.553 4.603 8.960 1.00 98.25 191 ILE A N 1
ATOM 1518 C CA . ILE A 1 191 ? -16.522 3.138 8.839 1.00 98.25 191 ILE A CA 1
ATOM 1519 C C . ILE A 1 191 ? -16.141 2.694 7.430 1.00 98.25 191 ILE A C 1
ATOM 1521 O O . ILE A 1 191 ? -15.387 1.729 7.291 1.00 98.25 191 ILE A O 1
ATOM 1525 N N . ALA A 1 192 ? -16.626 3.375 6.390 1.00 98.44 192 ALA A N 1
ATOM 1526 C CA . ALA A 1 192 ? -16.235 3.076 5.018 1.00 98.44 192 ALA A CA 1
ATOM 1527 C C . ALA A 1 192 ? -14.727 3.286 4.822 1.00 98.44 192 ALA A C 1
ATOM 1529 O O . ALA A 1 192 ? -14.050 2.372 4.358 1.00 98.44 192 ALA A O 1
ATOM 1530 N N . VAL A 1 193 ? -14.179 4.425 5.256 1.00 98.44 193 VAL A N 1
ATOM 1531 C CA . VAL A 1 193 ? -12.736 4.713 5.181 1.00 98.44 193 VAL A CA 1
ATOM 1532 C C . VAL A 1 193 ? -11.923 3.672 5.954 1.00 98.44 193 VAL A C 1
ATOM 1534 O O . VAL A 1 193 ? -10.982 3.108 5.399 1.00 98.44 193 VAL A O 1
ATOM 1537 N N . LEU A 1 194 ? -12.313 3.347 7.193 1.00 98.25 194 LEU A N 1
ATOM 1538 C CA . LEU A 1 194 ? -11.641 2.310 7.983 1.00 98.25 194 LEU A CA 1
ATOM 1539 C C . LEU A 1 194 ? -11.681 0.946 7.284 1.00 98.25 194 LEU A C 1
ATOM 1541 O O . LEU A 1 194 ? -10.667 0.261 7.212 1.00 98.25 194 LEU A O 1
ATOM 1545 N N . THR A 1 195 ? -12.840 0.547 6.757 1.00 98.38 195 THR A N 1
ATOM 1546 C CA . THR A 1 195 ? -13.005 -0.752 6.087 1.00 98.38 195 THR A CA 1
ATOM 1547 C C . THR A 1 195 ? -12.155 -0.830 4.819 1.00 98.38 195 THR A C 1
ATOM 1549 O O . THR A 1 195 ? -11.547 -1.864 4.552 1.00 98.38 195 THR A O 1
ATOM 1552 N N . TRP A 1 196 ? -12.070 0.263 4.057 1.00 98.56 196 TRP A N 1
ATOM 1553 C CA . TRP A 1 196 ? -11.214 0.356 2.874 1.00 98.56 196 TRP A CA 1
ATOM 1554 C C . TRP A 1 196 ? -9.727 0.268 3.218 1.00 98.56 196 TRP A C 1
ATOM 1556 O O . TRP A 1 196 ? -9.006 -0.463 2.545 1.00 98.56 196 TRP A O 1
ATOM 1566 N N . SER A 1 197 ? -9.295 0.957 4.277 1.00 98.19 197 SER A N 1
ATOM 1567 C CA . SER A 1 197 ? -7.933 0.858 4.813 1.00 98.19 197 SER A CA 1
ATOM 1568 C C . SER A 1 197 ? -7.616 -0.583 5.226 1.00 98.19 197 SER A C 1
ATOM 1570 O O . SER A 1 197 ? -6.676 -1.167 4.705 1.00 98.19 197 SER A O 1
ATOM 1572 N N . VAL A 1 198 ? -8.467 -1.232 6.031 1.00 98.06 198 VAL A N 1
ATOM 1573 C CA . VAL A 1 198 ? -8.273 -2.640 6.435 1.00 98.06 198 VAL A CA 1
ATOM 1574 C C . VAL A 1 198 ? -8.151 -3.573 5.226 1.00 98.06 198 VAL A C 1
ATOM 1576 O O . VAL A 1 198 ? -7.312 -4.473 5.225 1.00 98.06 198 VAL A O 1
ATOM 1579 N N . VAL A 1 199 ? -8.968 -3.384 4.185 1.00 98.25 199 VAL A N 1
ATOM 1580 C CA . VAL A 1 199 ? -8.864 -4.194 2.963 1.00 98.25 199 VAL A CA 1
ATOM 1581 C C . VAL A 1 199 ? -7.560 -3.928 2.215 1.00 98.25 199 VAL A C 1
ATOM 1583 O O . VAL A 1 199 ? -6.935 -4.894 1.782 1.00 98.25 199 VAL A O 1
ATOM 1586 N N . ALA A 1 200 ? -7.135 -2.670 2.080 1.00 97.12 200 ALA A N 1
ATOM 1587 C CA . ALA A 1 200 ? -5.867 -2.337 1.436 1.00 97.12 200 ALA A CA 1
ATOM 1588 C C . ALA A 1 200 ? -4.695 -3.043 2.137 1.00 97.12 200 ALA A C 1
ATOM 1590 O O . ALA A 1 200 ? -4.033 -3.866 1.510 1.00 97.12 200 ALA A O 1
ATOM 1591 N N . GLU A 1 201 ? -4.560 -2.863 3.450 1.00 96.81 201 GLU A N 1
ATOM 1592 C CA . GLU A 1 201 ? -3.477 -3.428 4.274 1.00 96.81 201 GLU A CA 1
ATOM 1593 C C . GLU A 1 201 ? -3.451 -4.961 4.290 1.00 96.81 201 GLU A C 1
ATOM 1595 O O . GLU A 1 201 ? -2.410 -5.615 4.353 1.00 96.81 201 GLU A O 1
ATOM 1600 N N . THR A 1 202 ? -4.624 -5.590 4.225 1.00 94.56 202 THR A N 1
ATOM 1601 C CA . THR A 1 202 ? -4.709 -7.057 4.226 1.00 94.56 202 THR A CA 1
ATOM 1602 C C . THR A 1 202 ? -4.476 -7.668 2.846 1.00 94.56 202 THR A C 1
ATOM 1604 O O . THR A 1 202 ? -4.074 -8.832 2.760 1.00 94.56 202 THR A O 1
ATOM 1607 N N . CYS A 1 203 ? -4.688 -6.909 1.766 1.00 95.06 203 CYS A N 1
ATOM 1608 C CA . CYS A 1 203 ? -4.633 -7.417 0.393 1.00 95.06 203 CYS A CA 1
ATOM 1609 C C . CYS A 1 203 ? -3.405 -6.946 -0.400 1.00 95.06 203 CYS A C 1
ATOM 1611 O O . CYS A 1 203 ? -3.030 -7.607 -1.372 1.00 95.06 203 CYS A O 1
ATOM 1613 N N . ILE A 1 204 ? -2.743 -5.857 -0.004 1.00 92.44 204 ILE A N 1
ATOM 1614 C CA . ILE A 1 204 ? -1.608 -5.271 -0.734 1.00 92.44 204 ILE A CA 1
ATOM 1615 C C . ILE A 1 204 ? -0.412 -6.215 -0.851 1.00 92.44 204 ILE A C 1
ATOM 1617 O O . ILE A 1 204 ? 0.254 -6.230 -1.888 1.00 92.44 204 ILE A O 1
ATOM 1621 N N . ASN A 1 205 ? -0.235 -7.125 0.111 1.00 88.62 205 ASN A N 1
ATOM 1622 C CA . ASN A 1 205 ? 0.726 -8.225 0.021 1.00 88.62 205 ASN A CA 1
ATOM 1623 C C . ASN A 1 205 ? 0.619 -9.000 -1.308 1.00 88.62 205 ASN A C 1
ATOM 1625 O O . ASN A 1 205 ? 1.638 -9.382 -1.885 1.00 88.62 205 ASN A O 1
ATOM 1629 N N . ALA A 1 206 ? -0.599 -9.218 -1.821 1.00 88.44 206 ALA A N 1
ATOM 1630 C CA . ALA A 1 206 ? -0.806 -9.916 -3.086 1.00 88.44 206 ALA A CA 1
ATOM 1631 C C . ALA A 1 206 ? -0.288 -9.107 -4.282 1.00 88.44 206 ALA A C 1
ATOM 1633 O O . ALA A 1 206 ? 0.331 -9.688 -5.168 1.00 88.44 206 ALA A O 1
ATOM 1634 N N . LEU A 1 207 ? -0.489 -7.784 -4.286 1.00 86.81 207 LEU A N 1
ATOM 1635 C CA . LEU A 1 207 ? 0.014 -6.880 -5.324 1.00 86.81 207 LEU A CA 1
ATOM 1636 C C . LEU A 1 207 ? 1.547 -6.807 -5.301 1.00 86.81 207 LEU A C 1
ATOM 1638 O O . LEU A 1 207 ? 2.189 -6.965 -6.339 1.00 86.81 207 LEU A O 1
ATOM 1642 N N . LEU A 1 208 ? 2.133 -6.617 -4.115 1.00 91.44 208 LEU A N 1
ATOM 1643 C CA . LEU A 1 208 ? 3.581 -6.495 -3.937 1.00 91.44 208 LEU A CA 1
ATOM 1644 C C . LEU A 1 208 ? 4.319 -7.789 -4.296 1.00 91.44 208 LEU A C 1
ATOM 1646 O O . LEU A 1 208 ? 5.369 -7.756 -4.944 1.00 91.44 208 LEU A O 1
ATOM 1650 N N . ALA A 1 209 ? 3.755 -8.943 -3.923 1.00 91.62 209 ALA A N 1
ATOM 1651 C CA . ALA A 1 209 ? 4.356 -10.249 -4.178 1.00 91.62 209 ALA A CA 1
ATOM 1652 C C . ALA A 1 209 ? 4.543 -10.561 -5.671 1.00 91.62 209 ALA A C 1
ATOM 1654 O O . ALA A 1 209 ? 5.430 -11.355 -5.996 1.00 91.62 209 ALA A O 1
ATOM 1655 N N . LEU A 1 210 ? 3.758 -9.936 -6.561 1.00 87.75 210 LEU A N 1
ATOM 1656 C CA . LEU A 1 210 ? 3.899 -10.095 -8.011 1.00 87.75 210 LEU A CA 1
ATOM 1657 C C . LEU A 1 210 ? 5.272 -9.624 -8.509 1.00 87.75 210 LEU A C 1
ATOM 1659 O O . LEU A 1 210 ? 5.848 -10.249 -9.392 1.00 87.75 210 LEU A O 1
ATOM 1663 N N . VAL A 1 211 ? 5.809 -8.547 -7.927 1.00 92.56 211 VAL A N 1
ATOM 1664 C CA . VAL A 1 211 ? 7.075 -7.928 -8.357 1.00 92.56 211 VAL A CA 1
ATOM 1665 C C . VAL A 1 211 ? 8.237 -8.328 -7.444 1.00 92.56 211 VAL A C 1
ATOM 1667 O O . VAL A 1 211 ? 9.340 -8.581 -7.923 1.00 92.56 211 VAL A O 1
ATOM 1670 N N . ALA A 1 212 ? 7.993 -8.461 -6.137 1.00 92.94 212 ALA A N 1
ATOM 1671 C CA . ALA A 1 212 ? 9.031 -8.717 -5.134 1.00 92.94 212 ALA A CA 1
ATOM 1672 C C . ALA A 1 212 ? 9.847 -9.995 -5.387 1.00 92.94 212 ALA A C 1
ATOM 1674 O O . ALA A 1 212 ? 11.011 -10.093 -5.006 1.00 92.94 212 ALA A O 1
ATOM 1675 N N . ARG A 1 213 ? 9.236 -11.002 -6.018 1.00 88.94 213 ARG A N 1
ATOM 1676 C CA . ARG A 1 213 ? 9.857 -12.318 -6.240 1.00 88.94 213 ARG A CA 1
ATOM 1677 C C . ARG A 1 213 ? 10.520 -12.452 -7.607 1.00 88.94 213 ARG A C 1
ATOM 1679 O O . ARG A 1 213 ? 11.164 -13.473 -7.858 1.00 88.94 213 ARG A O 1
ATOM 1686 N N . ASP A 1 214 ? 10.368 -11.454 -8.470 1.00 91.12 214 ASP A N 1
ATOM 1687 C CA . ASP A 1 214 ? 10.891 -11.493 -9.825 1.00 91.12 214 ASP A CA 1
ATOM 1688 C C . ASP A 1 214 ? 12.393 -11.163 -9.839 1.00 91.12 214 ASP A C 1
ATOM 1690 O O . ASP A 1 214 ? 12.848 -10.160 -9.283 1.00 91.12 214 ASP A O 1
ATOM 1694 N N . ARG A 1 215 ? 13.180 -12.051 -10.455 1.00 90.00 215 ARG A N 1
ATOM 1695 C CA . ARG A 1 215 ? 14.641 -11.920 -10.597 1.00 90.00 215 ARG A CA 1
ATOM 1696 C C . ARG A 1 215 ? 15.080 -11.564 -12.018 1.00 90.00 215 ARG A C 1
ATOM 1698 O O . ARG A 1 215 ? 16.278 -11.470 -12.267 1.00 90.00 215 ARG A O 1
ATOM 1705 N N . ALA A 1 216 ? 14.135 -11.439 -12.941 1.00 91.94 216 ALA A N 1
ATOM 1706 C CA . ALA A 1 216 ? 14.356 -11.072 -14.331 1.00 91.94 216 ALA A CA 1
ATOM 1707 C C . ALA A 1 216 ? 14.227 -9.559 -14.565 1.00 91.94 216 ALA A C 1
ATOM 1709 O O . ALA A 1 216 ? 14.586 -9.095 -15.641 1.00 91.94 216 ALA A O 1
ATOM 1710 N N . ILE A 1 217 ? 13.735 -8.795 -13.586 1.00 94.69 217 ILE A N 1
ATOM 1711 C CA . ILE A 1 217 ? 13.669 -7.328 -13.624 1.00 94.69 217 ILE A CA 1
ATOM 1712 C C . ILE A 1 217 ? 14.865 -6.662 -12.932 1.00 94.69 217 ILE A C 1
ATOM 1714 O O . ILE A 1 217 ? 15.687 -7.321 -12.295 1.00 94.69 217 ILE A O 1
ATOM 1718 N N . GLN A 1 218 ? 14.928 -5.330 -13.010 1.00 94.88 218 GLN A N 1
ATOM 1719 C CA . GLN A 1 218 ? 15.877 -4.517 -12.243 1.00 94.88 218 GLN A CA 1
ATOM 1720 C C . GLN A 1 218 ? 15.902 -4.926 -10.754 1.00 94.88 218 GLN A C 1
ATOM 1722 O O . GLN A 1 218 ? 14.863 -4.834 -10.087 1.00 94.88 218 GLN A O 1
ATOM 1727 N N . PRO A 1 219 ? 17.069 -5.292 -10.187 1.00 93.06 219 PRO A N 1
ATOM 1728 C CA . PRO A 1 219 ? 17.178 -5.739 -8.794 1.00 93.06 219 PRO A CA 1
ATOM 1729 C C . PRO A 1 219 ? 16.627 -4.740 -7.772 1.00 93.06 219 PRO A C 1
ATOM 1731 O O . PRO A 1 219 ? 16.028 -5.118 -6.769 1.00 93.06 219 PRO A O 1
ATOM 1734 N N . VAL A 1 220 ? 16.762 -3.439 -8.044 1.00 92.12 220 VAL A N 1
ATOM 1735 C CA . VAL A 1 220 ? 16.223 -2.397 -7.161 1.00 92.12 220 VAL A CA 1
ATOM 1736 C C . VAL A 1 220 ? 14.686 -2.385 -7.126 1.00 92.12 220 VAL A C 1
ATOM 1738 O O . VAL A 1 220 ? 14.107 -2.064 -6.090 1.00 92.12 220 VAL A O 1
ATOM 1741 N N . HIS A 1 221 ? 14.005 -2.777 -8.211 1.00 94.56 221 HIS A N 1
ATOM 1742 C CA . HIS A 1 221 ? 12.537 -2.832 -8.252 1.00 94.56 221 HIS A CA 1
ATOM 1743 C C . HIS A 1 221 ? 12.003 -3.989 -7.392 1.00 94.56 221 HIS A C 1
ATOM 1745 O O . HIS A 1 221 ? 11.064 -3.801 -6.610 1.00 94.56 221 HIS A O 1
ATOM 1751 N N . SER A 1 222 ? 12.632 -5.168 -7.475 1.00 94.19 222 SER A N 1
ATOM 1752 C CA . SER A 1 222 ? 12.284 -6.314 -6.625 1.00 94.19 222 SER A CA 1
ATOM 1753 C C . SER A 1 222 ? 12.694 -6.097 -5.165 1.00 94.19 222 SER A C 1
ATOM 1755 O O . SER A 1 222 ? 11.942 -6.463 -4.262 1.00 94.19 222 SER A O 1
ATOM 1757 N N . LEU A 1 223 ? 13.820 -5.424 -4.899 1.00 94.38 223 LEU A N 1
ATOM 1758 C CA . LEU A 1 223 ? 14.243 -5.062 -3.542 1.00 94.38 223 LEU A CA 1
ATOM 1759 C C . LEU A 1 223 ? 13.230 -4.146 -2.845 1.00 94.38 223 LEU A C 1
ATOM 1761 O O . LEU A 1 223 ? 12.814 -4.445 -1.728 1.00 94.38 223 LEU A O 1
ATOM 1765 N N . ILE A 1 224 ? 12.821 -3.048 -3.490 1.00 95.00 224 ILE A N 1
ATOM 1766 C CA . ILE A 1 224 ? 11.874 -2.084 -2.904 1.00 95.00 224 ILE A CA 1
ATOM 1767 C C . ILE A 1 224 ? 10.547 -2.767 -2.571 1.00 95.00 224 ILE A C 1
ATOM 1769 O O . ILE A 1 224 ? 10.047 -2.639 -1.456 1.00 95.00 224 ILE A O 1
ATOM 1773 N N . THR A 1 225 ? 10.016 -3.556 -3.505 1.00 96.00 225 THR A N 1
ATOM 1774 C CA . THR A 1 225 ? 8.761 -4.290 -3.290 1.00 96.00 225 THR A CA 1
ATOM 1775 C C . THR A 1 225 ? 8.902 -5.411 -2.260 1.00 96.00 225 THR A C 1
ATOM 1777 O O . THR A 1 225 ? 7.950 -5.679 -1.538 1.00 96.00 225 THR A O 1
ATOM 1780 N N . THR A 1 226 ? 10.084 -6.018 -2.111 1.00 96.44 226 THR A N 1
ATOM 1781 C CA . THR A 1 226 ? 10.374 -6.986 -1.037 1.00 96.44 226 THR A CA 1
ATOM 1782 C C . THR A 1 226 ? 10.400 -6.332 0.341 1.00 96.44 226 THR A C 1
ATOM 1784 O O . THR A 1 226 ? 9.881 -6.904 1.299 1.00 96.44 226 THR A O 1
ATOM 1787 N N . LEU A 1 227 ? 11.020 -5.155 0.457 1.00 96.38 227 LEU A N 1
ATOM 1788 C CA . LEU A 1 227 ? 11.075 -4.408 1.713 1.00 96.38 227 LEU A CA 1
ATOM 1789 C C . LEU A 1 227 ? 9.676 -3.986 2.153 1.00 96.38 227 LEU A C 1
ATOM 1791 O O . LEU A 1 227 ? 9.315 -4.259 3.293 1.00 96.38 227 LEU A O 1
ATOM 1795 N N . HIS A 1 228 ? 8.899 -3.429 1.224 1.00 97.56 228 HIS A N 1
ATOM 1796 C CA . HIS A 1 228 ? 7.507 -3.057 1.449 1.00 97.56 228 HIS A CA 1
ATOM 1797 C C . HIS A 1 228 ? 6.671 -4.288 1.852 1.00 97.56 228 HIS A C 1
ATOM 1799 O O . HIS A 1 228 ? 6.101 -4.322 2.934 1.00 97.56 228 HIS A O 1
ATOM 1805 N N . LEU A 1 229 ? 6.729 -5.384 1.080 1.00 96.75 229 LEU A N 1
ATOM 1806 C CA . LEU A 1 229 ? 5.993 -6.629 1.364 1.00 96.75 229 LEU A CA 1
ATOM 1807 C C . LEU A 1 229 ? 6.258 -7.190 2.774 1.00 96.75 229 LEU A C 1
ATOM 1809 O O . LEU A 1 229 ? 5.389 -7.816 3.388 1.00 96.75 229 LEU A O 1
ATOM 1813 N N . ARG A 1 230 ? 7.482 -7.018 3.284 1.00 95.56 230 ARG A N 1
ATOM 1814 C CA . ARG A 1 230 ? 7.844 -7.480 4.627 1.00 95.56 230 ARG A CA 1
ATOM 1815 C C . ARG A 1 230 ? 7.095 -6.709 5.714 1.00 95.56 230 ARG A C 1
ATOM 1817 O O . ARG A 1 230 ? 6.718 -7.326 6.711 1.00 95.56 230 ARG A O 1
ATOM 1824 N N . ASP A 1 231 ? 6.917 -5.406 5.540 1.00 97.94 231 ASP A N 1
ATOM 1825 C CA . ASP A 1 231 ? 6.212 -4.562 6.503 1.00 97.94 231 ASP A CA 1
ATOM 1826 C C . ASP A 1 231 ? 4.692 -4.761 6.396 1.00 97.94 231 ASP A C 1
ATOM 1828 O O . ASP A 1 231 ? 4.062 -5.026 7.424 1.00 97.94 231 ASP A O 1
ATOM 1832 N N . GLU A 1 232 ? 4.152 -4.893 5.181 1.00 97.19 232 GLU A N 1
ATOM 1833 C CA . GLU A 1 232 ? 2.726 -5.185 4.936 1.00 97.19 232 GLU A CA 1
ATOM 1834 C C . GLU A 1 232 ? 2.239 -6.505 5.541 1.00 97.19 232 GLU A C 1
ATOM 1836 O O . GLU A 1 232 ? 1.077 -6.678 5.921 1.00 97.19 232 GLU A O 1
ATOM 1841 N N . SER A 1 233 ? 3.132 -7.486 5.683 1.00 93.38 233 SER A N 1
ATOM 1842 C CA . SER A 1 233 ? 2.808 -8.730 6.392 1.00 93.38 233 SER A CA 1
ATOM 1843 C C . SER A 1 233 ? 2.486 -8.472 7.874 1.00 93.38 233 SER A C 1
ATOM 1845 O O . SER A 1 233 ? 1.649 -9.158 8.475 1.00 93.38 233 SER A O 1
ATOM 1847 N N . ALA A 1 234 ? 3.144 -7.481 8.482 1.00 96.62 234 ALA A N 1
ATOM 1848 C CA . ALA A 1 234 ? 2.864 -7.043 9.841 1.00 96.62 234 ALA A CA 1
ATOM 1849 C C . ALA A 1 234 ? 1.642 -6.120 9.897 1.00 96.62 234 ALA A C 1
ATOM 1851 O O . ALA A 1 234 ? 0.832 -6.281 10.811 1.00 96.62 234 ALA A O 1
ATOM 1852 N N . HIS A 1 235 ? 1.477 -5.207 8.938 1.00 97.88 235 HIS A N 1
ATOM 1853 C CA . HIS A 1 235 ? 0.346 -4.275 8.906 1.00 97.88 235 HIS A CA 1
ATOM 1854 C C . HIS A 1 235 ? -0.989 -4.979 8.724 1.00 97.88 235 HIS A C 1
ATOM 1856 O O . HIS A 1 235 ? -1.884 -4.781 9.546 1.00 97.88 235 HIS A O 1
ATOM 1862 N N . GLY A 1 236 ? -1.089 -5.930 7.791 1.00 94.88 236 GLY A N 1
ATOM 1863 C CA . GLY A 1 236 ? -2.287 -6.759 7.652 1.00 94.88 236 GLY A CA 1
ATOM 1864 C C . GLY A 1 236 ? -2.669 -7.459 8.964 1.00 94.88 236 GLY A C 1
ATOM 1865 O O . GLY A 1 236 ? -3.840 -7.491 9.340 1.00 94.88 236 GLY A O 1
ATOM 1866 N N . SER A 1 237 ? -1.683 -7.942 9.731 1.00 95.31 237 SER A N 1
ATOM 1867 C CA . SER A 1 237 ? -1.933 -8.523 11.059 1.00 95.31 237 SER A CA 1
ATOM 1868 C C . SER A 1 237 ? -2.392 -7.470 12.078 1.00 95.31 237 SER A C 1
ATOM 1870 O O . SER A 1 237 ? -3.349 -7.711 12.813 1.00 95.31 237 SER A O 1
ATOM 1872 N N . ILE A 1 238 ? -1.744 -6.297 12.123 1.00 96.69 238 ILE A N 1
ATOM 1873 C CA . ILE A 1 238 ? -2.142 -5.177 12.993 1.00 96.69 238 ILE A CA 1
ATOM 1874 C C . ILE A 1 238 ? -3.599 -4.804 12.724 1.00 96.69 238 ILE A C 1
ATOM 1876 O O . ILE A 1 238 ? -4.389 -4.739 13.665 1.00 96.69 238 ILE A O 1
ATOM 1880 N N . LEU A 1 239 ? -3.971 -4.604 11.460 1.00 96.19 239 LEU A N 1
ATOM 1881 C CA . LEU A 1 239 ? -5.286 -4.093 11.094 1.00 96.19 239 LEU A CA 1
ATOM 1882 C C . LEU A 1 239 ? -6.393 -5.116 11.320 1.00 96.19 239 LEU A C 1
ATOM 1884 O O . LEU A 1 239 ? -7.480 -4.725 11.739 1.00 96.19 239 LEU A O 1
ATOM 1888 N N . VAL A 1 240 ? -6.120 -6.414 11.162 1.00 94.31 240 VAL A N 1
ATOM 1889 C CA . VAL A 1 240 ? -7.059 -7.466 11.583 1.00 94.31 240 VAL A CA 1
ATOM 1890 C C . VAL A 1 240 ? -7.345 -7.366 13.083 1.00 94.31 240 VAL A C 1
ATOM 1892 O O . VAL A 1 240 ? -8.508 -7.310 13.480 1.00 94.31 240 VAL A O 1
ATOM 1895 N N . HIS A 1 241 ? -6.310 -7.281 13.925 1.00 94.31 241 HIS A N 1
ATOM 1896 C CA . HIS A 1 241 ? -6.489 -7.193 15.378 1.00 94.31 241 HIS A CA 1
ATOM 1897 C C . HIS A 1 241 ? -7.179 -5.892 15.807 1.00 94.31 241 HIS A C 1
ATOM 1899 O O . HIS A 1 241 ? -8.116 -5.926 16.607 1.00 94.31 241 HIS A O 1
ATOM 1905 N N . VAL A 1 242 ? -6.765 -4.753 15.245 1.00 94.62 242 VAL A N 1
ATOM 1906 C CA . VAL A 1 242 ? -7.395 -3.451 15.502 1.00 94.62 242 VAL A CA 1
ATOM 1907 C C . VAL A 1 242 ? -8.864 -3.485 15.085 1.00 94.62 242 VAL A C 1
ATOM 1909 O O . VAL A 1 242 ? -9.727 -3.111 15.877 1.00 94.62 242 VAL A O 1
ATOM 1912 N N . MET A 1 243 ? -9.181 -3.999 13.895 1.00 95.38 243 MET A N 1
ATOM 1913 C CA . MET A 1 243 ? -10.559 -4.081 13.418 1.00 95.38 243 MET A CA 1
ATOM 1914 C C . MET A 1 243 ? -11.419 -4.997 14.293 1.00 95.38 243 MET A C 1
ATOM 1916 O O . MET A 1 243 ? -12.540 -4.620 14.626 1.00 95.38 243 MET A O 1
ATOM 1920 N N . CYS A 1 244 ? -10.911 -6.156 14.726 1.00 93.94 244 CYS A N 1
ATOM 1921 C CA . CYS A 1 244 ? -11.627 -7.032 15.658 1.00 93.94 244 CYS A CA 1
ATOM 1922 C C . CYS A 1 244 ? -11.966 -6.318 16.976 1.00 93.94 244 CYS A C 1
ATOM 1924 O O . CYS A 1 244 ? -13.102 -6.402 17.448 1.00 93.94 244 CYS A O 1
ATOM 1926 N N . GLU A 1 245 ? -11.013 -5.579 17.549 1.00 92.75 245 GLU A N 1
ATOM 1927 C CA . GLU A 1 245 ? -11.227 -4.817 18.782 1.00 92.75 245 GLU A CA 1
ATOM 1928 C C . GLU A 1 245 ? -12.262 -3.696 18.594 1.00 92.75 245 GLU A C 1
ATOM 1930 O O . GLU A 1 245 ? -13.190 -3.560 19.400 1.00 92.75 245 GLU A O 1
ATOM 1935 N N . LEU A 1 246 ? -12.155 -2.914 17.518 1.00 94.88 246 LEU A N 1
ATOM 1936 C CA . LEU A 1 246 ? -13.109 -1.842 17.229 1.00 94.88 246 LEU A CA 1
ATOM 1937 C C . LEU A 1 246 ? -14.509 -2.412 16.952 1.00 94.88 246 LEU A C 1
ATOM 1939 O O . LEU A 1 246 ? -15.487 -1.976 17.559 1.00 94.88 246 LEU A O 1
ATOM 1943 N N . TYR A 1 247 ? -14.612 -3.448 16.116 1.00 96.12 247 TYR A N 1
ATOM 1944 C CA . TYR A 1 247 ? -15.874 -4.099 15.755 1.00 96.12 247 TYR A CA 1
ATOM 1945 C C . TYR A 1 247 ? -16.597 -4.706 16.966 1.00 96.12 247 TYR A C 1
ATOM 1947 O O . TYR A 1 247 ? -17.822 -4.597 17.088 1.00 96.12 247 TYR A O 1
ATOM 1955 N N . ALA A 1 248 ? -15.859 -5.285 17.919 1.00 94.31 248 ALA A N 1
ATOM 1956 C CA . ALA A 1 248 ? -16.435 -5.797 19.163 1.00 94.31 248 ALA A CA 1
ATOM 1957 C C . ALA A 1 248 ? -17.136 -4.701 19.990 1.00 94.31 248 ALA A C 1
ATOM 1959 O O . ALA A 1 248 ? -18.087 -5.001 20.713 1.00 94.31 248 ALA A O 1
ATOM 1960 N N . ARG A 1 249 ? -16.720 -3.437 19.850 1.00 94.44 249 ARG A N 1
ATOM 1961 C CA . ARG A 1 249 ? -17.283 -2.271 20.554 1.00 94.44 249 ARG A CA 1
ATOM 1962 C C . ARG A 1 249 ? -18.263 -1.456 19.703 1.00 94.44 249 ARG A C 1
ATOM 1964 O O . ARG A 1 249 ? -18.926 -0.569 20.233 1.00 94.44 249 ARG A O 1
ATOM 1971 N N . MET A 1 250 ? -18.374 -1.760 18.410 1.00 95.94 250 MET A N 1
ATOM 1972 C CA . MET A 1 250 ? -19.348 -1.144 17.513 1.00 95.94 250 MET A CA 1
ATOM 1973 C C . MET A 1 250 ? -20.784 -1.528 17.891 1.00 95.94 250 MET A C 1
ATOM 1975 O O . MET A 1 250 ? -21.065 -2.671 18.265 1.00 95.94 250 MET A O 1
ATOM 1979 N N . ASN A 1 251 ? -21.709 -0.580 17.733 1.00 95.75 251 ASN A N 1
ATOM 1980 C CA . ASN A 1 251 ? -23.145 -0.848 17.807 1.00 95.75 251 ASN A CA 1
ATOM 1981 C C . ASN A 1 251 ? -23.642 -1.610 16.556 1.00 95.75 251 ASN A C 1
ATOM 1983 O O . ASN A 1 251 ? -22.904 -1.800 15.589 1.00 95.75 251 ASN A O 1
ATOM 1987 N N . ALA A 1 252 ? -24.906 -2.042 16.561 1.00 97.38 252 ALA A N 1
ATOM 1988 C CA . ALA A 1 252 ? -25.471 -2.844 15.472 1.00 97.38 252 ALA A CA 1
ATOM 1989 C C . ALA A 1 252 ? -25.408 -2.152 14.095 1.00 97.38 252 ALA A C 1
ATOM 1991 O O . ALA A 1 252 ? -25.009 -2.788 13.123 1.00 97.38 252 ALA A O 1
ATOM 1992 N N . ALA A 1 253 ? -25.726 -0.855 14.021 1.00 97.88 253 ALA A N 1
ATOM 1993 C CA . ALA A 1 253 ? -25.703 -0.101 12.767 1.00 97.88 253 ALA A CA 1
ATOM 1994 C C . ALA A 1 253 ? -24.274 0.045 12.220 1.00 97.88 253 ALA A C 1
ATOM 1996 O O . ALA A 1 253 ? -24.036 -0.117 11.029 1.00 97.88 253 ALA A O 1
ATOM 1997 N N . GLN A 1 254 ? -23.299 0.271 13.102 1.00 97.94 254 GLN A N 1
ATOM 1998 C CA . GLN A 1 254 ? -21.884 0.316 12.735 1.00 97.94 254 GLN A CA 1
ATOM 1999 C C . GLN A 1 254 ? -21.398 -1.023 12.168 1.00 97.94 254 GLN A C 1
ATOM 2001 O O . GLN A 1 254 ? -20.766 -1.058 11.112 1.00 97.94 254 GLN A O 1
ATOM 2006 N N . ARG A 1 255 ? -21.746 -2.135 12.825 1.00 98.38 255 ARG A N 1
ATOM 2007 C CA . ARG A 1 255 ? -21.408 -3.487 12.355 1.00 98.38 255 ARG A CA 1
ATOM 2008 C C . ARG A 1 255 ? -22.044 -3.810 11.000 1.00 98.38 255 ARG A C 1
ATOM 2010 O O . ARG A 1 255 ? -21.392 -4.403 10.144 1.00 98.38 255 ARG A O 1
ATOM 2017 N N . GLU A 1 256 ? -23.288 -3.392 10.787 1.00 98.12 256 GLU A N 1
ATOM 2018 C CA . GLU A 1 256 ? -23.978 -3.547 9.504 1.00 98.12 256 GLU A CA 1
ATOM 2019 C C . GLU A 1 256 ? -23.304 -2.735 8.388 1.00 98.12 256 GLU A C 1
ATOM 2021 O O . GLU A 1 256 ? -23.100 -3.253 7.289 1.00 98.12 256 GLU A O 1
ATOM 2026 N N . THR A 1 257 ? -22.879 -1.499 8.673 1.00 98.19 257 THR A N 1
ATOM 2027 C CA . THR A 1 257 ? -22.122 -0.684 7.713 1.00 98.19 257 THR A CA 1
ATOM 2028 C C . THR A 1 257 ? -20.797 -1.349 7.337 1.00 98.19 257 THR A C 1
ATOM 2030 O O . THR A 1 257 ? -20.494 -1.430 6.150 1.00 98.19 257 THR A O 1
ATOM 2033 N N . VAL A 1 258 ? -20.054 -1.927 8.291 1.00 98.25 258 VAL A N 1
ATOM 2034 C CA . VAL A 1 258 ? -18.846 -2.724 7.985 1.00 98.25 258 VAL A CA 1
ATOM 2035 C C . VAL A 1 258 ? -19.173 -3.876 7.032 1.00 98.25 258 VAL A C 1
ATOM 2037 O O . VAL A 1 258 ? -18.513 -4.033 6.004 1.00 98.25 258 VAL A O 1
ATOM 2040 N N . ALA A 1 259 ? -20.204 -4.668 7.345 1.00 98.00 259 ALA A N 1
ATOM 2041 C CA . ALA A 1 259 ? -20.603 -5.818 6.532 1.00 98.00 259 ALA A CA 1
ATOM 2042 C C . ALA A 1 259 ? -21.007 -5.416 5.101 1.00 98.00 259 ALA A C 1
ATOM 2044 O O . ALA A 1 259 ? -20.734 -6.152 4.153 1.00 98.00 259 ALA A O 1
ATOM 2045 N N . ARG A 1 260 ? -21.611 -4.233 4.940 1.00 97.19 2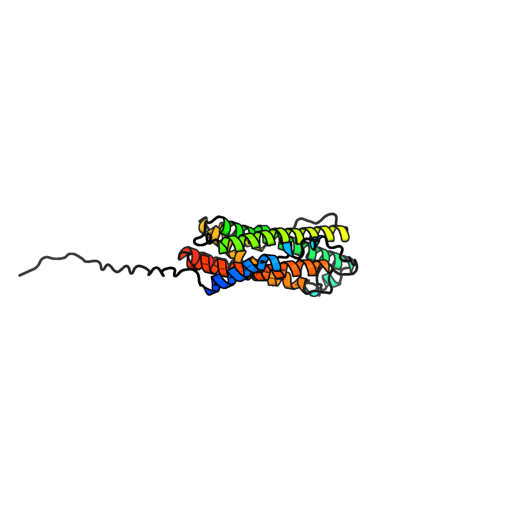60 ARG A N 1
ATOM 2046 C CA . ARG A 1 260 ? -21.964 -3.642 3.642 1.00 97.19 260 ARG A CA 1
ATOM 2047 C C . ARG A 1 260 ? -20.740 -3.133 2.874 1.00 97.19 260 ARG A C 1
ATOM 2049 O O . ARG A 1 260 ? -20.653 -3.341 1.666 1.00 97.19 260 ARG A O 1
ATOM 2056 N N . CYS A 1 261 ? -19.800 -2.481 3.555 1.00 98.19 261 CYS A N 1
ATOM 2057 C CA . CYS A 1 261 ? -18.603 -1.894 2.949 1.00 98.19 261 CYS A CA 1
ATOM 2058 C C . CYS A 1 261 ? -17.586 -2.950 2.492 1.00 98.19 261 CYS A C 1
ATOM 2060 O O . CYS A 1 261 ? -16.985 -2.800 1.430 1.00 98.19 261 CYS A O 1
ATOM 2062 N N . LEU A 1 262 ? -17.406 -4.026 3.261 1.00 98.06 262 LEU A N 1
ATOM 2063 C CA . LEU A 1 262 ? -16.342 -5.011 3.049 1.00 98.06 262 LEU A CA 1
ATOM 2064 C C . LEU A 1 262 ? -16.301 -5.638 1.635 1.00 98.06 262 LEU A C 1
ATOM 2066 O O . LEU A 1 262 ? -15.235 -5.603 1.017 1.00 98.06 262 LEU A O 1
ATOM 2070 N N . PRO A 1 263 ? -17.400 -6.179 1.065 1.00 98.06 263 PRO A N 1
ATOM 2071 C CA . PRO A 1 263 ? -17.358 -6.753 -0.283 1.00 98.06 263 PRO A CA 1
ATOM 2072 C C . PRO A 1 263 ? -17.075 -5.704 -1.367 1.00 98.06 263 PRO A C 1
ATOM 2074 O O . PRO A 1 263 ? -16.393 -6.006 -2.346 1.00 98.06 263 PRO A O 1
ATOM 2077 N N . ALA A 1 264 ? -17.559 -4.471 -1.194 1.00 97.88 264 ALA A N 1
ATOM 2078 C CA . ALA A 1 264 ? -17.299 -3.382 -2.132 1.00 97.88 264 ALA A CA 1
ATOM 2079 C C . ALA A 1 264 ? -15.828 -2.941 -2.092 1.00 97.88 264 ALA A C 1
ATOM 2081 O O . ALA A 1 264 ? -15.230 -2.725 -3.145 1.00 97.88 264 ALA A O 1
ATOM 2082 N N . ALA A 1 265 ? -15.232 -2.874 -0.899 1.00 98.12 265 ALA A N 1
ATOM 2083 C CA . ALA A 1 265 ? -13.813 -2.592 -0.719 1.00 98.12 265 ALA A CA 1
ATOM 2084 C C . ALA A 1 265 ? -12.932 -3.670 -1.371 1.00 98.12 265 ALA A C 1
ATOM 2086 O O . ALA A 1 265 ? -12.017 -3.340 -2.125 1.00 98.12 265 ALA A O 1
ATOM 2087 N N . LEU A 1 266 ? -13.246 -4.955 -1.152 1.00 97.62 266 LEU A N 1
ATOM 2088 C CA . LEU A 1 266 ? -12.529 -6.083 -1.763 1.00 97.62 266 LEU A CA 1
ATOM 2089 C C . LEU A 1 266 ? -12.602 -6.052 -3.293 1.00 97.62 266 LEU A C 1
ATOM 2091 O O . LEU A 1 266 ? -11.579 -6.181 -3.963 1.00 97.62 266 LEU A O 1
ATOM 2095 N N . ALA A 1 267 ? -13.799 -5.843 -3.849 1.00 97.25 267 ALA A N 1
ATOM 2096 C CA . ALA A 1 267 ? -13.985 -5.744 -5.294 1.00 97.25 267 ALA A CA 1
ATOM 2097 C C . ALA A 1 267 ? -13.219 -4.552 -5.887 1.00 97.25 267 ALA A C 1
ATOM 2099 O O . ALA A 1 267 ? -12.583 -4.692 -6.926 1.00 97.25 267 ALA A O 1
ATOM 2100 N N . ALA A 1 268 ? -13.242 -3.400 -5.210 1.00 96.94 268 ALA A N 1
ATOM 2101 C CA . ALA A 1 268 ? -12.541 -2.201 -5.651 1.00 96.94 268 ALA A CA 1
ATOM 2102 C C . ALA A 1 268 ? -11.013 -2.359 -5.632 1.00 96.94 268 ALA A C 1
ATOM 2104 O O . ALA A 1 268 ? -10.339 -1.794 -6.488 1.00 96.94 268 ALA A O 1
ATOM 2105 N N . PHE A 1 269 ? -10.466 -3.106 -4.668 1.00 94.44 269 PHE A N 1
ATOM 2106 C CA . PHE A 1 269 ? -9.025 -3.342 -4.568 1.00 94.44 269 PHE A CA 1
ATOM 2107 C C . PHE A 1 269 ? -8.499 -4.254 -5.686 1.00 94.44 269 PHE A C 1
ATOM 2109 O O . PHE A 1 269 ? -7.389 -4.048 -6.180 1.00 94.44 269 PHE A O 1
ATOM 2116 N N . ALA A 1 270 ? -9.304 -5.242 -6.088 1.00 90.69 270 ALA A N 1
ATOM 2117 C CA . ALA A 1 270 ? -8.968 -6.218 -7.122 1.00 90.69 270 ALA A CA 1
ATOM 2118 C C . ALA A 1 270 ? -9.222 -5.734 -8.567 1.00 90.69 270 ALA A C 1
ATOM 2120 O O . ALA A 1 270 ? -8.897 -6.465 -9.503 1.00 90.69 270 ALA A O 1
ATOM 2121 N N . GLU A 1 271 ? -9.806 -4.543 -8.749 1.00 86.69 271 GLU A N 1
ATOM 2122 C CA . GLU A 1 271 ? -10.006 -3.887 -10.057 1.00 86.69 271 GLU A CA 1
ATOM 2123 C C . GLU A 1 271 ? -8.674 -3.366 -10.644 1.00 86.69 271 GLU A C 1
ATOM 2125 O O . GLU A 1 271 ? -8.517 -3.450 -11.882 1.00 86.69 271 GLU A O 1
#

Foldseek 3Di:
DDDDDDDDDDDDDPPDPPDPDQPDADPVLLVLLVVLLVCLCVQFCCNVPVCLLVDPADDDPPFAAADLVPPPCSVPVVLVPDDPVVVSVVRLVVNLVLLVLLLLCLPQAQVLLLVLLCVPPFPPSPPVSLVSSSVSVNVSSVSLNVSSVSSNVVSCVVVVPPDDDDDDRQQLNVLLVVVVVVPPDPLLNSLLSNLLNLLCLQCVLVVLVNQLPDPRHDPSRNVSSVSSSSVSVSSNSSSVSVCVSRLSVDDPVSVVSSVVNNVSSNVSVVD

Sequence (271 aa):
MSQRPNTEQRPSTAQQPTTEQWRGPDPASEATLRRIVDAWPQRAAVVKAPDAAASAEPWDPELPDYPPDLVPFADHPRFLAATPQQREHVRTGLWLGYNERVIATEQLVAEPGFHLVMAGGLAGSEAPLIRQAIQQALVDESFHTYLHMTAHQRTMRLRGIRERPGQPVLVTYRRLQQMMAELPEAWERDIAVLTWSVVAETCINALLALVARDRAIQPVHSLITTLHLRDESAHGSILVHVMCELYARMNAAQRETVARCLPAALAAFAE

Organism: NCBI:txid2282652